Protein AF-A0A327ZJV8-F1 (afdb_monomer)

Solvent-accessible surface area (backbone atoms only — not comparable to full-atom values): 13332 Å² total; per-residue (Å²): 133,91,73,80,88,75,92,69,55,72,42,56,48,43,54,68,42,80,54,42,79,45,66,56,59,43,48,40,41,61,62,53,42,74,62,26,37,84,45,34,51,79,22,38,31,36,38,34,44,54,47,59,102,63,76,56,48,100,54,80,85,62,88,77,75,63,63,97,70,77,72,90,62,74,86,70,90,72,81,96,70,92,78,92,85,82,90,80,96,75,92,82,86,86,80,86,77,77,49,75,64,58,52,49,46,39,48,62,36,76,52,44,73,64,54,56,52,48,53,60,70,55,56,85,81,21,61,55,48,50,50,39,71,75,33,67,55,32,33,51,19,37,36,66,49,34,56,48,76,65,50,58,64,78,43,49,64,40,88,75,28,39,43,43,59,31,18,31,79,37,68,67,21,48,53,53,50,41,49,52,33,44,77,61,29,33,32,35,27,39,61,24,38,38,69,42,35,41,40,37,25,64,92,18,79,42,38,68,53,90,36,43,51,88,49,42,66,60,54,51,52,52,44,62,65,64,56,113

Radius of gyration: 18.42 Å; Cα contacts (8 Å, |Δi|>4): 351; chains: 1; bounding box: 51×52×43 Å

Foldseek 3Di:
DPDDDDDDDLQVVLLPDLEEEQEDEQLCSLVSCVSHLVSQFQGQYEDLYFDDPDHNDPDDDDPPPDDPVPDPDDPPDDDPDDDDDDDDDDDDDDDDDPDPVLLVCQLPVDPPVVLVVLLVVLDDAAPLNVSCVSRVRHFYKYWNNQADPVNLVVQAQDVLFWEIEIEAPGPVSSVVRQVVCVVSRHRYGYLYYRSSVQLAHPPHQSHNDTDGSVCVVVSSVVSSVVSD

Nearest PDB structures (foldseek):
  4huj-assembly2_B  TM=8.343E-01  e=6.441E-07  Sinorhizobium meliloti 1021
  2vq3-assembly1_B  TM=8.330E-01  e=6.312E-05  Homo sapiens
  5n2i-assembly2_D  TM=7.887E-01  e=3.631E-04  Thermobifida fusca YX
  2rcy-assembly1_A  TM=7.570E-01  e=1.177E+00  Plasmodium falciparum 3D7

Structure (mmCIF, N/CA/C/O backbone):
data_AF-A0A327ZJV8-F1
#
_entry.id   AF-A0A327ZJV8-F1
#
loop_
_atom_site.group_PDB
_atom_site.id
_atom_site.type_symbol
_atom_site.label_atom_id
_atom_site.label_alt_id
_atom_site.label_comp_id
_atom_site.label_asym_id
_atom_site.label_entity_id
_atom_site.label_seq_id
_atom_site.pdbx_PDB_ins_code
_atom_site.Cartn_x
_atom_site.Cartn_y
_atom_site.Cartn_z
_atom_site.occupancy
_atom_site.B_iso_or_equiv
_atom_site.auth_seq_id
_atom_site.auth_comp_id
_atom_site.auth_asym_id
_atom_site.auth_atom_id
_atom_site.pdbx_PDB_model_num
ATOM 1 N N . MET A 1 1 ? -24.994 -8.550 -12.233 1.00 41.59 1 MET A N 1
ATOM 2 C CA . MET A 1 1 ? -24.775 -8.507 -10.769 1.00 41.59 1 MET A CA 1
ATOM 3 C C . MET A 1 1 ? -25.574 -7.340 -10.192 1.00 41.59 1 MET A C 1
ATOM 5 O O . MET A 1 1 ? -25.394 -6.228 -10.666 1.00 41.59 1 MET A O 1
ATOM 9 N N . ASN A 1 2 ? -26.465 -7.578 -9.221 1.00 45.53 2 ASN A N 1
ATOM 10 C CA . ASN A 1 2 ? -27.222 -6.526 -8.518 1.00 45.53 2 ASN A CA 1
ATOM 11 C C . ASN A 1 2 ? -26.385 -5.960 -7.357 1.00 45.53 2 ASN A C 1
ATOM 13 O O . ASN A 1 2 ? -26.579 -6.341 -6.202 1.00 45.53 2 ASN A O 1
ATOM 17 N N . GLY A 1 3 ? -25.429 -5.079 -7.653 1.00 57.78 3 GLY A N 1
ATOM 18 C CA . GLY A 1 3 ? -24.687 -4.368 -6.611 1.00 57.78 3 GLY A CA 1
ATOM 19 C C . GLY A 1 3 ? -25.608 -3.386 -5.884 1.00 57.78 3 GLY A C 1
ATOM 20 O O . GLY A 1 3 ? -26.069 -2.418 -6.481 1.00 57.78 3 GLY A O 1
ATOM 21 N N . LYS A 1 4 ? -25.906 -3.630 -4.604 1.00 66.56 4 LYS A N 1
ATOM 22 C CA . LYS A 1 4 ? -26.597 -2.647 -3.760 1.00 66.56 4 LYS A CA 1
ATOM 23 C C . LYS A 1 4 ? -25.557 -1.664 -3.224 1.00 66.56 4 LYS A C 1
ATOM 25 O O . LYS A 1 4 ? -24.739 -2.041 -2.392 1.00 66.56 4 LYS A O 1
ATOM 30 N N . LEU A 1 5 ? -25.597 -0.417 -3.688 1.00 72.88 5 LEU A N 1
ATOM 31 C CA . LEU A 1 5 ? -24.848 0.682 -3.076 1.00 72.88 5 LEU A CA 1
ATOM 32 C C . LEU A 1 5 ? -25.415 0.948 -1.676 1.00 72.88 5 LEU A C 1
ATOM 34 O O . LEU A 1 5 ? -26.620 1.150 -1.516 1.00 72.88 5 LEU A O 1
ATOM 38 N N . ARG A 1 6 ? -24.550 0.936 -0.660 1.00 79.69 6 ARG A N 1
ATOM 39 C CA . ARG A 1 6 ? -24.894 1.312 0.714 1.00 79.69 6 ARG A CA 1
ATOM 40 C C . ARG A 1 6 ? -24.042 2.510 1.109 1.00 79.69 6 ARG A C 1
ATOM 42 O O . ARG A 1 6 ? -22.821 2.441 1.057 1.00 79.69 6 ARG A O 1
ATOM 49 N N . VAL A 1 7 ? -24.695 3.594 1.515 1.00 85.00 7 VAL A N 1
ATOM 50 C CA . VAL A 1 7 ? -24.020 4.766 2.084 1.00 85.00 7 VAL A CA 1
ATOM 51 C C . VAL A 1 7 ? -23.687 4.468 3.545 1.00 85.00 7 VAL A C 1
ATOM 53 O O . VAL A 1 7 ? -24.550 3.998 4.288 1.00 85.00 7 VAL A O 1
ATOM 56 N N . MET A 1 8 ? -22.439 4.704 3.944 1.00 84.25 8 MET A N 1
ATOM 57 C CA . MET A 1 8 ? -21.917 4.451 5.293 1.00 84.25 8 MET A CA 1
ATOM 58 C C . MET A 1 8 ? -20.974 5.590 5.692 1.00 84.25 8 MET A C 1
ATOM 60 O O . MET A 1 8 ? -20.422 6.267 4.822 1.00 84.25 8 MET A O 1
ATOM 64 N N . SER A 1 9 ? -20.773 5.806 6.995 1.00 88.50 9 SER A N 1
ATOM 65 C CA . SER A 1 9 ? -19.666 6.654 7.455 1.00 88.50 9 SER A CA 1
ATOM 66 C C . SER A 1 9 ? -18.316 5.966 7.214 1.00 88.50 9 SER A C 1
ATOM 68 O O . SER A 1 9 ? -18.256 4.746 7.050 1.00 88.50 9 SER A O 1
ATOM 70 N N . VAL A 1 10 ? -17.220 6.731 7.240 1.00 86.06 10 VAL A N 1
ATOM 71 C CA . VAL A 1 10 ? -15.856 6.192 7.070 1.00 86.06 10 VAL A CA 1
ATOM 72 C C . VAL A 1 10 ? -15.560 5.101 8.107 1.00 86.06 10 VAL A C 1
ATOM 74 O O . VAL A 1 10 ? -15.134 4.007 7.746 1.00 86.06 10 VAL A O 1
ATOM 77 N N . THR A 1 11 ? -15.870 5.346 9.384 1.00 86.69 11 THR A N 1
ATOM 78 C CA . THR A 1 11 ? -15.698 4.358 10.460 1.00 86.69 11 THR A CA 1
ATOM 79 C C . THR A 1 11 ? -16.541 3.108 10.227 1.00 86.69 11 THR A C 1
ATOM 81 O O . THR A 1 11 ? -16.039 1.999 10.371 1.00 86.69 11 THR A O 1
ATOM 84 N N . GLN A 1 12 ? -17.805 3.257 9.815 1.00 86.69 12 GLN A N 1
ATOM 85 C CA . GLN A 1 12 ? -18.666 2.107 9.531 1.00 86.69 12 GLN A CA 1
ATOM 86 C C . GLN A 1 12 ? -18.136 1.274 8.356 1.00 86.69 12 GLN A C 1
ATOM 88 O O . GLN A 1 12 ? -18.179 0.046 8.419 1.00 86.69 12 GLN A O 1
ATOM 93 N N . ALA A 1 13 ? -17.639 1.924 7.300 1.00 86.81 13 ALA A N 1
ATOM 94 C CA . ALA A 1 13 ? -17.033 1.241 6.160 1.00 86.81 13 ALA A CA 1
ATOM 95 C C . ALA A 1 13 ? -15.769 0.470 6.581 1.00 86.81 13 ALA A C 1
ATOM 97 O O . ALA A 1 13 ? -15.638 -0.709 6.253 1.00 86.81 13 ALA A O 1
ATOM 98 N N . ALA A 1 14 ? -14.898 1.095 7.382 1.00 89.75 14 ALA A N 1
ATOM 99 C CA . ALA A 1 14 ? -13.703 0.455 7.933 1.00 89.75 14 ALA A CA 1
ATOM 100 C C . ALA A 1 14 ? -14.045 -0.734 8.847 1.00 89.75 14 ALA A C 1
ATOM 102 O O . ALA A 1 14 ? -13.388 -1.769 8.786 1.00 89.75 14 ALA A O 1
ATOM 103 N N . SER A 1 15 ? -15.100 -0.636 9.665 1.00 89.38 15 SER A N 1
ATOM 104 C CA . SER A 1 15 ? -15.563 -1.752 10.501 1.00 89.38 15 SER A CA 1
ATOM 105 C C . SER A 1 15 ? -16.140 -2.906 9.680 1.00 89.38 15 SER A C 1
ATOM 107 O O . SER A 1 15 ? -15.936 -4.057 10.055 1.00 89.38 15 SER A O 1
ATOM 109 N N . PHE A 1 16 ? -16.834 -2.611 8.577 1.00 86.62 16 PHE A N 1
ATOM 110 C CA . PHE A 1 16 ? -17.487 -3.612 7.731 1.00 86.62 16 PHE A CA 1
ATOM 111 C C . PHE A 1 16 ? -16.505 -4.457 6.912 1.00 86.62 16 PHE A C 1
ATOM 113 O O . PHE A 1 16 ? -16.707 -5.662 6.799 1.00 86.62 16 PHE A O 1
ATOM 120 N N . GLY A 1 17 ? -15.470 -3.845 6.331 1.00 80.50 17 GLY A N 1
ATOM 121 C CA . GLY A 1 17 ? -14.510 -4.567 5.492 1.00 80.50 17 GLY A CA 1
ATOM 122 C C . GLY A 1 17 ? -13.630 -5.519 6.303 1.00 80.50 17 GLY A C 1
ATOM 123 O O . GLY A 1 17 ? -13.138 -5.147 7.364 1.00 80.50 17 GLY A O 1
ATOM 124 N N . GLU A 1 18 ? -13.392 -6.731 5.805 1.00 80.62 18 GLU A N 1
ATOM 125 C CA . GLU A 1 18 ? -12.375 -7.647 6.360 1.00 80.62 18 GLU A CA 1
ATOM 126 C C . GLU A 1 18 ? -10.948 -7.151 6.064 1.00 80.62 18 GLU A C 1
ATOM 128 O O . GLU A 1 18 ? -10.012 -7.411 6.812 1.00 80.62 18 GLU A O 1
ATOM 133 N N . MET A 1 19 ? -10.819 -6.362 4.999 1.00 88.56 19 MET A N 1
ATOM 134 C CA . MET A 1 19 ? -9.614 -5.685 4.542 1.00 88.56 19 MET A CA 1
ATOM 135 C C . MET A 1 19 ? -9.990 -4.271 4.096 1.00 88.56 19 MET A C 1
ATOM 137 O O . MET A 1 19 ? -11.107 -4.042 3.617 1.00 88.56 19 MET A O 1
ATOM 141 N N . VAL A 1 20 ? -9.072 -3.318 4.249 1.00 93.50 20 VAL A N 1
ATOM 142 C CA . VAL A 1 20 ? -9.310 -1.908 3.910 1.00 93.50 20 VAL A CA 1
ATOM 143 C C . VAL A 1 20 ? -8.292 -1.434 2.878 1.00 93.50 20 VAL A C 1
ATOM 145 O O . VAL A 1 20 ? -7.095 -1.615 3.056 1.00 93.50 20 VAL A O 1
ATOM 148 N N . ILE A 1 21 ? -8.756 -0.784 1.809 1.00 93.38 21 ILE A N 1
ATOM 149 C CA . ILE A 1 21 ? -7.885 0.007 0.930 1.00 93.38 21 ILE A CA 1
ATOM 150 C C . ILE A 1 21 ? -7.866 1.435 1.474 1.00 93.38 21 ILE A C 1
ATOM 152 O O . ILE A 1 21 ? -8.879 2.137 1.455 1.00 93.38 21 ILE A O 1
ATOM 156 N N . PHE A 1 22 ? -6.715 1.857 1.977 1.00 94.56 22 PHE A N 1
ATOM 157 C CA . PHE A 1 22 ? -6.473 3.188 2.505 1.00 94.56 22 PHE A CA 1
ATOM 158 C C . PHE A 1 22 ? -5.922 4.088 1.395 1.00 94.56 22 PHE A C 1
ATOM 160 O O . PHE A 1 22 ? -4.734 4.073 1.077 1.00 94.56 22 PHE A O 1
ATOM 167 N N . ALA A 1 23 ? -6.818 4.866 0.785 1.00 91.38 23 ALA A N 1
ATOM 168 C CA . ALA A 1 23 ? -6.504 5.757 -0.332 1.00 91.38 23 ALA A CA 1
ATOM 169 C C . ALA A 1 23 ? -6.971 7.221 -0.133 1.00 91.38 23 ALA A C 1
ATOM 171 O O . ALA A 1 23 ? -7.581 7.790 -1.042 1.00 91.38 23 ALA A O 1
ATOM 172 N N . PRO A 1 24 ? -6.762 7.861 1.036 1.00 88.62 24 PRO A N 1
ATOM 173 C CA . PRO A 1 24 ? -6.978 9.298 1.157 1.00 88.62 24 PRO A CA 1
ATOM 174 C C . PRO A 1 24 ? -5.846 10.096 0.492 1.00 88.62 24 PRO A C 1
ATOM 176 O O . PRO A 1 24 ? -4.748 9.595 0.250 1.00 88.62 24 PRO A O 1
ATOM 179 N N . ASN A 1 25 ? -6.078 11.393 0.291 1.00 85.44 25 ASN A N 1
ATOM 180 C CA . ASN A 1 25 ? -4.970 12.330 0.110 1.00 85.44 25 ASN A CA 1
ATOM 181 C C . ASN A 1 25 ? -4.110 12.371 1.379 1.00 85.44 25 ASN A C 1
ATOM 183 O O . ASN A 1 25 ? -4.643 12.302 2.490 1.00 85.44 25 ASN A O 1
ATOM 187 N N . TRP A 1 26 ? -2.798 12.566 1.222 1.00 86.38 26 TRP A N 1
ATOM 188 C CA . TRP A 1 26 ? -1.863 12.574 2.352 1.00 86.38 26 TRP A CA 1
ATOM 189 C C . TRP A 1 26 ? -2.234 13.588 3.441 1.00 86.38 26 TRP A C 1
ATOM 191 O O . TRP A 1 26 ? -2.175 13.272 4.627 1.00 86.38 26 TRP A O 1
ATOM 201 N N . SER A 1 27 ? -2.715 14.772 3.050 1.00 82.19 27 SER A N 1
ATOM 202 C CA . SER A 1 27 ? -3.142 15.819 3.983 1.00 82.19 27 SER A CA 1
ATOM 203 C C . SER A 1 27 ? -4.248 15.383 4.949 1.00 82.19 27 SER A C 1
ATOM 205 O O . SER A 1 27 ? -4.273 15.852 6.080 1.00 82.19 27 SER A O 1
ATOM 207 N N . GLY A 1 28 ? -5.130 14.470 4.532 1.00 85.38 28 GLY A N 1
ATOM 208 C CA . GLY A 1 28 ? -6.230 13.945 5.346 1.00 85.38 28 GLY A CA 1
ATOM 209 C C . GLY A 1 28 ? -5.959 12.569 5.959 1.00 85.38 28 GLY A C 1
ATOM 210 O O . GLY A 1 28 ? -6.853 12.000 6.585 1.00 85.38 28 GLY A O 1
ATOM 211 N N . ALA A 1 29 ? -4.761 12.003 5.776 1.00 90.00 29 ALA A N 1
ATOM 212 C CA . ALA A 1 29 ? -4.454 10.646 6.225 1.00 90.00 29 ALA A CA 1
ATOM 213 C C . ALA A 1 29 ? -4.527 10.510 7.754 1.00 90.00 29 ALA A C 1
ATOM 215 O O . ALA A 1 29 ? -5.067 9.525 8.260 1.00 90.00 29 ALA A O 1
ATOM 216 N N . LYS A 1 30 ? -4.046 11.520 8.492 1.00 91.94 30 LYS A N 1
ATOM 217 C CA . LYS A 1 30 ? -4.091 11.514 9.958 1.00 91.94 30 LYS A CA 1
ATOM 218 C C . LYS A 1 30 ? -5.524 11.527 10.485 1.00 91.94 30 LYS A C 1
ATOM 220 O O . LYS A 1 30 ? -5.857 10.690 11.316 1.00 91.94 30 LYS A O 1
ATOM 225 N N . ASP A 1 31 ? -6.370 12.405 9.952 1.00 88.88 31 ASP A N 1
ATOM 226 C CA . ASP A 1 31 ? -7.785 12.486 10.330 1.00 88.88 31 ASP A CA 1
ATOM 227 C C . ASP A 1 31 ? -8.525 11.181 9.996 1.00 88.88 31 ASP A C 1
ATOM 229 O O . ASP A 1 31 ? -9.311 10.678 10.799 1.00 88.88 31 ASP A O 1
ATOM 233 N N . ALA A 1 32 ? -8.243 10.587 8.830 1.00 92.06 32 ALA A N 1
ATOM 234 C CA . ALA A 1 32 ? -8.814 9.299 8.446 1.00 92.06 32 ALA A CA 1
ATOM 235 C C . ALA A 1 32 ? -8.413 8.183 9.423 1.00 92.06 32 ALA A C 1
ATOM 237 O O . ALA A 1 32 ? -9.267 7.384 9.814 1.00 92.06 32 ALA A O 1
ATOM 238 N N . ILE A 1 33 ? -7.148 8.143 9.856 1.00 94.44 33 ILE A N 1
ATOM 239 C CA . ILE A 1 33 ? -6.690 7.193 10.877 1.00 94.44 33 ILE A CA 1
ATOM 240 C C . ILE A 1 33 ? -7.325 7.491 12.232 1.00 94.44 33 ILE A C 1
ATOM 242 O O . ILE A 1 33 ? -7.812 6.564 12.866 1.00 94.44 33 ILE A O 1
ATOM 246 N N . ASP A 1 34 ? -7.422 8.746 12.662 1.00 92.69 34 ASP A N 1
ATOM 247 C CA . ASP A 1 34 ? -8.053 9.081 13.944 1.00 92.69 34 ASP A CA 1
ATOM 248 C C . ASP A 1 34 ? -9.523 8.637 14.000 1.00 92.69 34 ASP A C 1
ATOM 250 O O . ASP A 1 34 ? -9.991 8.160 15.034 1.00 92.69 34 ASP A O 1
ATOM 254 N N . LEU A 1 35 ? -10.234 8.696 12.869 1.00 92.56 35 LEU A N 1
ATOM 255 C CA . LEU A 1 35 ? -11.610 8.206 12.743 1.00 92.56 35 LEU A CA 1
ATOM 256 C C . LEU A 1 35 ? -11.737 6.676 12.704 1.00 92.56 35 LEU A C 1
ATOM 258 O O . LEU A 1 35 ? -12.819 6.147 12.982 1.00 92.56 35 LEU A O 1
ATOM 262 N N . THR A 1 36 ? -10.690 5.962 12.284 1.00 95.06 36 THR A N 1
ATOM 263 C CA . THR A 1 36 ? -10.782 4.534 11.929 1.00 95.06 36 THR A CA 1
ATOM 264 C C . THR A 1 36 ? -9.856 3.623 12.714 1.00 95.06 36 THR A C 1
ATOM 266 O O . THR A 1 36 ? -10.071 2.418 12.669 1.00 95.06 36 THR A O 1
ATOM 269 N N . ARG A 1 37 ? -8.892 4.145 13.481 1.00 94.00 37 ARG A N 1
ATOM 270 C CA . ARG A 1 37 ? -7.834 3.374 14.153 1.00 94.00 37 ARG A CA 1
ATOM 271 C C . ARG A 1 37 ? -8.372 2.143 14.875 1.00 94.00 37 ARG A C 1
ATOM 273 O O . ARG A 1 37 ? -7.898 1.045 14.627 1.00 94.00 37 ARG A O 1
ATOM 280 N N . SER A 1 38 ? -9.401 2.308 15.707 1.00 94.69 38 SER A N 1
ATOM 281 C CA . SER A 1 38 ? -10.013 1.190 16.439 1.00 94.69 38 SER A CA 1
ATOM 282 C C . SER A 1 38 ? -10.685 0.155 15.532 1.00 94.69 38 SER A C 1
ATOM 284 O O . SER A 1 38 ? -10.760 -1.011 15.892 1.00 94.69 38 SER A O 1
ATOM 286 N N . ALA A 1 39 ? -11.192 0.565 14.370 1.00 93.62 39 ALA A N 1
ATOM 287 C CA . ALA A 1 39 ? -11.808 -0.325 13.391 1.00 93.62 39 ALA A CA 1
ATOM 288 C C . ALA A 1 39 ? -10.784 -1.047 12.496 1.00 93.62 39 ALA A C 1
ATOM 290 O O . ALA A 1 39 ? -11.158 -2.033 11.863 1.00 93.62 39 ALA A O 1
ATOM 291 N N . LEU A 1 40 ? -9.542 -0.555 12.424 1.00 95.69 40 LEU A N 1
ATOM 292 C CA . LEU A 1 40 ? -8.449 -1.155 11.651 1.00 95.69 40 LEU A CA 1
ATOM 293 C C . LEU A 1 40 ? -7.635 -2.184 12.453 1.00 95.69 40 LEU A C 1
ATOM 295 O O . LEU A 1 40 ? -6.844 -2.911 11.864 1.00 95.69 40 LEU A O 1
ATOM 299 N N . GLU A 1 41 ? -7.823 -2.255 13.772 1.00 96.00 41 GLU A N 1
ATOM 300 C CA . GLU A 1 41 ? -7.122 -3.197 14.651 1.00 96.00 41 GLU A CA 1
ATOM 301 C C . GLU A 1 41 ? -7.267 -4.651 14.159 1.00 96.00 41 GLU A C 1
ATOM 303 O O . GLU A 1 41 ? -8.380 -5.139 13.941 1.00 96.00 41 GLU A O 1
ATOM 308 N N . GLY A 1 42 ? -6.136 -5.333 13.972 1.00 94.62 42 GLY A N 1
ATOM 309 C CA . GLY A 1 42 ? -6.021 -6.704 13.476 1.00 94.62 42 GLY A CA 1
ATOM 310 C C . GLY A 1 42 ? -6.386 -6.900 12.002 1.00 94.62 42 GLY A C 1
ATOM 311 O O . GLY A 1 42 ? -6.459 -8.043 11.553 1.00 94.62 42 GLY A O 1
ATOM 312 N N . LYS A 1 43 ? -6.663 -5.827 11.247 1.00 95.88 43 LYS A N 1
ATOM 313 C CA . LYS A 1 43 ? -7.049 -5.917 9.833 1.00 95.88 43 LYS A CA 1
ATOM 314 C C . LYS A 1 43 ? -5.874 -5.656 8.912 1.00 95.88 43 LYS A C 1
ATOM 316 O O . LYS A 1 43 ? -5.032 -4.805 9.189 1.00 95.88 43 LYS A O 1
ATOM 321 N N . VAL A 1 44 ? -5.909 -6.298 7.748 1.00 96.25 44 VAL A N 1
ATOM 322 C CA . VAL A 1 44 ? -5.047 -5.919 6.631 1.00 96.25 44 VAL A CA 1
ATOM 323 C C . VAL A 1 44 ? -5.500 -4.578 6.054 1.00 96.25 44 VAL A C 1
ATOM 325 O O . VAL A 1 44 ? -6.680 -4.388 5.731 1.00 96.25 44 VAL A O 1
ATOM 328 N N . VAL A 1 45 ? -4.545 -3.667 5.869 1.00 97.38 45 VAL A N 1
ATOM 329 C CA . VAL A 1 45 ? -4.768 -2.347 5.273 1.00 97.38 45 VAL A CA 1
ATOM 330 C C . VAL A 1 45 ? -3.777 -2.100 4.135 1.00 97.38 45 VAL A C 1
ATOM 332 O O . VAL A 1 45 ? -2.568 -2.064 4.355 1.00 97.38 45 VAL A O 1
ATOM 335 N N . LEU A 1 46 ? -4.284 -1.906 2.912 1.00 96.62 46 LEU A N 1
ATOM 336 C CA . LEU A 1 46 ? -3.461 -1.520 1.761 1.00 96.62 46 LEU A CA 1
ATOM 337 C C . LEU A 1 46 ? -3.320 -0.011 1.677 1.00 96.62 46 LEU A C 1
ATOM 339 O O . LEU A 1 46 ? -4.295 0.691 1.416 1.00 96.62 46 LEU A O 1
ATOM 343 N N . ASP A 1 47 ? -2.103 0.478 1.841 1.00 97.12 47 ASP A N 1
ATOM 344 C CA . ASP A 1 47 ? -1.753 1.879 1.698 1.00 97.12 47 ASP A CA 1
ATOM 345 C C . ASP A 1 47 ? -1.409 2.230 0.239 1.00 97.12 47 ASP A C 1
ATOM 347 O O . ASP A 1 47 ? -0.291 2.003 -0.237 1.00 97.12 47 ASP A O 1
ATOM 351 N N . ALA A 1 48 ? -2.360 2.881 -0.433 1.00 93.81 48 ALA A N 1
ATOM 352 C CA . ALA A 1 48 ? -2.208 3.413 -1.789 1.00 93.81 48 ALA A CA 1
ATOM 353 C C . ALA A 1 48 ? -1.859 4.915 -1.818 1.00 93.81 48 ALA A C 1
ATOM 355 O O . ALA A 1 48 ? -1.922 5.554 -2.869 1.00 93.81 48 ALA A O 1
ATOM 356 N N . THR A 1 49 ? -1.519 5.516 -0.672 1.00 91.38 49 THR A N 1
ATOM 357 C CA . THR A 1 49 ? -1.232 6.955 -0.587 1.00 91.38 49 THR A CA 1
ATOM 358 C C . THR A 1 49 ? 0.093 7.322 -1.259 1.00 91.38 49 THR A C 1
ATOM 360 O O . THR A 1 49 ? 1.019 6.521 -1.341 1.00 91.38 49 THR A O 1
ATOM 363 N N . ASN A 1 50 ? 0.212 8.562 -1.722 1.00 86.12 50 ASN A N 1
ATOM 364 C CA . ASN A 1 50 ? 1.476 9.131 -2.179 1.00 86.12 50 ASN A CA 1
ATOM 365 C C . ASN A 1 50 ? 1.770 10.362 -1.306 1.00 86.12 50 ASN A C 1
ATOM 367 O O . ASN A 1 50 ? 1.165 11.413 -1.536 1.00 86.12 50 ASN A O 1
ATOM 371 N N . PRO A 1 51 ? 2.605 10.238 -0.255 1.00 83.88 51 PRO A N 1
ATOM 372 C CA . PRO A 1 51 ? 2.899 11.348 0.645 1.00 83.88 51 PRO A CA 1
ATOM 373 C C . PRO A 1 51 ? 3.633 12.447 -0.121 1.00 83.88 51 PRO A C 1
ATOM 375 O O . PRO A 1 51 ? 4.702 12.192 -0.651 1.00 83.88 51 PRO A O 1
ATOM 378 N N . ALA A 1 52 ? 3.063 13.645 -0.248 1.00 73.94 52 ALA A N 1
ATOM 379 C CA . ALA A 1 52 ? 3.788 14.801 -0.785 1.00 73.94 52 ALA A CA 1
ATOM 380 C C . ALA A 1 52 ? 4.588 15.487 0.334 1.00 73.94 52 ALA A C 1
ATOM 382 O O . ALA A 1 52 ? 4.236 15.343 1.507 1.00 73.94 52 ALA A O 1
ATOM 383 N N . ASP A 1 53 ? 5.620 16.261 -0.020 1.00 50.00 53 ASP A N 1
ATOM 384 C CA . ASP A 1 53 ? 6.388 17.066 0.937 1.00 50.00 53 ASP A CA 1
ATOM 385 C C . ASP A 1 53 ? 5.467 18.063 1.660 1.00 50.00 53 ASP A C 1
ATOM 387 O O . ASP A 1 53 ? 5.065 19.102 1.135 1.00 50.00 53 ASP A O 1
ATOM 391 N N . GLY A 1 54 ? 5.085 17.689 2.878 1.00 49.34 54 GLY A N 1
ATOM 392 C CA . GLY A 1 54 ? 4.133 18.388 3.728 1.00 49.34 54 GLY A CA 1
ATOM 393 C C . GLY A 1 54 ? 3.527 17.402 4.721 1.00 49.34 54 GLY A C 1
ATOM 394 O O . GLY A 1 54 ? 2.904 16.416 4.333 1.00 49.34 54 GLY A O 1
ATOM 395 N N . ALA A 1 55 ? 3.718 17.638 6.021 1.00 45.94 55 ALA A N 1
ATOM 396 C CA . ALA A 1 55 ? 3.006 16.872 7.041 1.00 45.94 55 ALA A CA 1
ATOM 397 C C . ALA A 1 55 ? 1.486 17.011 6.819 1.00 45.94 55 ALA A C 1
ATOM 399 O O . ALA A 1 55 ? 1.052 18.064 6.340 1.00 45.94 55 ALA A O 1
ATOM 400 N N . PRO A 1 56 ? 0.667 16.004 7.175 1.00 51.25 56 PRO A N 1
ATOM 401 C CA . PRO A 1 56 ? -0.775 16.170 7.138 1.00 51.25 56 PRO A CA 1
ATOM 402 C C . PRO A 1 56 ? -1.161 17.388 7.973 1.00 51.25 56 PRO A C 1
ATOM 404 O O . PRO A 1 56 ? -0.961 17.417 9.187 1.00 51.25 56 PRO A O 1
ATOM 407 N N . SER A 1 57 ? -1.650 18.433 7.314 1.00 37.91 57 SER A N 1
ATOM 408 C CA . SER A 1 57 ? -2.221 19.588 7.991 1.00 37.91 57 SER A CA 1
ATOM 409 C C . SER A 1 57 ? -3.626 19.217 8.442 1.00 37.91 57 SER A C 1
ATOM 411 O O . SER A 1 57 ? -4.362 18.652 7.637 1.00 37.91 57 SER A O 1
ATOM 413 N N . ALA A 1 58 ? -4.020 19.594 9.661 1.00 37.41 58 ALA A N 1
ATOM 414 C CA . ALA A 1 58 ? -5.409 19.549 10.120 1.00 37.41 58 ALA A CA 1
ATOM 415 C C . ALA A 1 58 ? -6.277 20.471 9.238 1.00 37.41 58 ALA A C 1
ATOM 417 O O . ALA A 1 58 ? -6.522 21.635 9.553 1.00 37.41 58 ALA A O 1
ATOM 418 N N . GLY A 1 59 ? -6.657 19.975 8.068 1.00 36.03 59 GLY A N 1
ATOM 419 C CA . GLY A 1 59 ? -7.422 20.661 7.043 1.00 36.03 59 GLY A CA 1
ATOM 420 C C . GLY A 1 59 ? -8.567 19.742 6.675 1.00 36.03 59 GLY A C 1
ATOM 421 O O . GLY A 1 59 ? -8.337 18.651 6.163 1.00 36.03 59 GLY A O 1
ATOM 422 N N . GLY A 1 60 ? -9.783 20.177 7.006 1.00 37.16 60 GLY A N 1
ATOM 423 C CA . GLY A 1 60 ? -10.976 19.340 7.025 1.00 37.16 60 GLY A CA 1
ATOM 424 C C . GLY A 1 60 ? -11.145 18.432 5.806 1.00 37.16 60 GLY A C 1
ATOM 425 O O . GLY A 1 60 ? -10.889 18.812 4.663 1.00 37.16 60 GLY A O 1
ATOM 426 N N . PHE A 1 61 ? -11.643 17.229 6.079 1.00 34.66 61 PHE A N 1
ATOM 427 C CA . PHE A 1 61 ? -12.074 16.252 5.090 1.00 34.66 61 PHE A CA 1
ATOM 428 C C . PHE A 1 61 ? -13.067 16.886 4.101 1.00 34.66 61 PHE A C 1
ATOM 430 O O . PHE A 1 61 ? -14.241 17.085 4.416 1.00 34.66 61 PHE A O 1
ATOM 437 N N . SER A 1 62 ? -12.612 17.214 2.888 1.00 33.69 62 SER A N 1
ATOM 438 C CA . SER A 1 62 ? -13.519 17.576 1.800 1.00 33.69 62 SER A CA 1
ATOM 439 C C . SER A 1 62 ? -14.025 16.297 1.148 1.00 33.69 62 SER A C 1
ATOM 441 O O . SER A 1 62 ? -13.280 15.590 0.467 1.00 33.69 62 SER A O 1
ATOM 443 N N . ALA A 1 63 ? -15.319 16.025 1.312 1.00 33.56 63 ALA A N 1
ATOM 444 C CA . ALA A 1 63 ? -16.030 14.926 0.660 1.00 33.56 63 ALA A CA 1
ATOM 445 C C . ALA A 1 63 ? -15.983 14.973 -0.891 1.00 33.56 63 ALA A C 1
ATOM 447 O O . ALA A 1 63 ? -16.528 14.085 -1.539 1.00 33.56 63 ALA A O 1
ATOM 448 N N . GLY A 1 64 ? -15.335 15.981 -1.494 1.00 26.95 64 GLY A N 1
ATOM 449 C CA . GLY A 1 64 ? -15.147 16.135 -2.940 1.00 26.95 64 GLY A CA 1
ATOM 450 C C . GLY A 1 64 ? -13.839 15.570 -3.515 1.00 26.95 64 GLY A C 1
ATOM 451 O O . GLY A 1 64 ? -13.613 15.719 -4.710 1.00 26.95 64 GLY A O 1
ATOM 452 N N . GLY A 1 65 ? -12.971 14.951 -2.703 1.00 29.39 65 GLY A N 1
ATOM 453 C CA . GLY A 1 65 ? -11.695 14.371 -3.165 1.00 29.39 65 GLY A CA 1
ATOM 454 C C . GLY A 1 65 ? -11.788 12.951 -3.737 1.00 29.39 65 GLY A C 1
ATOM 455 O O . GLY A 1 65 ? -10.855 12.488 -4.386 1.00 29.39 65 GLY A O 1
ATOM 456 N N . PHE A 1 66 ? -12.913 12.263 -3.541 1.00 28.92 66 PHE A N 1
ATOM 457 C CA . PHE A 1 66 ? -13.187 11.014 -4.239 1.00 28.92 66 PHE A CA 1
ATOM 458 C C . PHE A 1 66 ? -13.849 11.365 -5.567 1.00 28.92 66 PHE A C 1
ATOM 460 O O . PHE A 1 66 ? -15.021 11.739 -5.599 1.00 28.92 66 PHE A O 1
ATOM 467 N N . SER A 1 67 ? -13.131 11.221 -6.683 1.00 29.77 67 SER A N 1
ATOM 468 C CA . SER A 1 67 ? -13.851 10.990 -7.933 1.00 29.77 67 SER A CA 1
ATOM 469 C C . SER A 1 67 ? -14.696 9.737 -7.716 1.00 29.77 67 SER A C 1
ATOM 471 O O . SER A 1 67 ? -14.189 8.718 -7.237 1.00 29.77 67 SER A O 1
ATOM 473 N N . ALA A 1 68 ? -15.978 9.809 -8.058 1.00 29.03 68 ALA A N 1
ATOM 474 C CA . ALA A 1 68 ? -16.962 8.732 -7.974 1.00 29.03 68 ALA A CA 1
ATOM 475 C C . ALA A 1 68 ? -16.635 7.498 -8.861 1.00 29.03 68 ALA A C 1
ATOM 477 O O . ALA A 1 68 ? -17.527 6.742 -9.232 1.00 29.03 68 ALA A O 1
ATOM 478 N N . GLY A 1 69 ? -15.358 7.287 -9.196 1.00 26.44 69 GLY A N 1
ATOM 479 C CA . GLY A 1 69 ? -14.790 6.117 -9.859 1.00 26.44 69 GLY A CA 1
ATOM 480 C C . GLY A 1 69 ? -13.816 5.303 -8.994 1.00 26.44 69 GLY A C 1
ATOM 481 O O . GLY A 1 69 ? -13.176 4.401 -9.526 1.00 26.44 69 GLY A O 1
ATOM 482 N N . ALA A 1 70 ? -13.685 5.575 -7.688 1.00 29.50 70 ALA A N 1
ATOM 483 C CA . ALA A 1 70 ? -12.968 4.689 -6.765 1.00 29.50 70 ALA A CA 1
ATOM 484 C C . ALA A 1 70 ? -13.720 3.346 -6.645 1.00 29.50 70 ALA A C 1
ATOM 486 O O . ALA A 1 70 ? -14.664 3.217 -5.872 1.00 29.50 70 ALA A O 1
ATOM 487 N N . PHE A 1 71 ? -13.340 2.387 -7.496 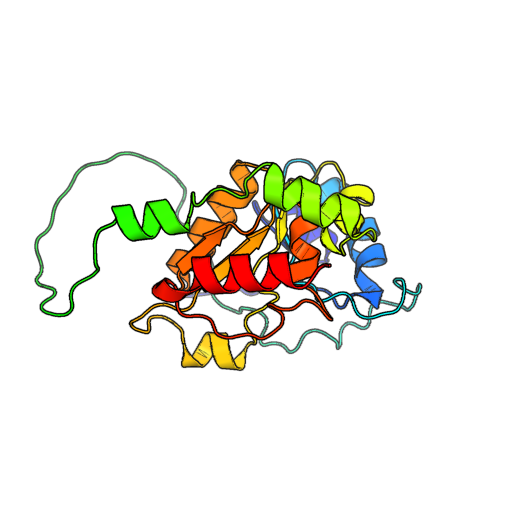1.00 29.34 71 PHE A N 1
ATOM 488 C CA . PHE A 1 71 ? -13.759 0.981 -7.515 1.00 29.34 71 PHE A CA 1
ATOM 489 C C . PHE A 1 71 ? -15.227 0.719 -7.133 1.00 29.34 71 PHE A C 1
ATOM 491 O O . PHE A 1 71 ? -15.536 0.078 -6.133 1.00 29.34 71 PHE A O 1
ATOM 498 N N . THR A 1 72 ? -16.159 1.095 -8.009 1.00 26.38 72 THR A N 1
ATOM 499 C CA . THR A 1 72 ? -17.498 0.480 -8.058 1.00 26.38 72 THR A CA 1
ATOM 500 C C . THR A 1 72 ? -17.443 -0.859 -8.806 1.00 26.38 72 THR A C 1
ATOM 502 O O . THR A 1 72 ? -18.172 -1.106 -9.762 1.00 26.38 72 THR A O 1
ATOM 505 N N . GLY A 1 73 ? -16.553 -1.749 -8.363 1.00 26.17 73 GLY A N 1
ATOM 506 C CA . GLY A 1 73 ? -16.557 -3.166 -8.711 1.00 26.17 73 GLY A CA 1
ATOM 507 C C . GLY A 1 73 ? -17.050 -3.942 -7.499 1.00 26.17 73 GLY A C 1
ATOM 508 O O . GLY A 1 73 ? -16.392 -3.964 -6.467 1.00 26.17 73 GLY A O 1
ATOM 509 N N . ALA A 1 74 ? -18.241 -4.524 -7.589 1.00 27.41 74 ALA A N 1
ATOM 510 C CA . ALA A 1 74 ? -18.812 -5.317 -6.514 1.00 27.41 74 ALA A CA 1
ATOM 511 C C . ALA A 1 74 ? -17.888 -6.498 -6.162 1.00 27.41 74 ALA A C 1
ATOM 513 O O . ALA A 1 74 ? -17.789 -7.447 -6.937 1.00 27.41 74 ALA A O 1
ATOM 514 N N . PHE A 1 75 ? -17.294 -6.494 -4.966 1.00 31.56 75 PHE A N 1
ATOM 515 C CA . PHE A 1 75 ? -16.913 -7.735 -4.290 1.00 31.56 75 PHE A CA 1
ATOM 516 C C . PHE A 1 75 ? -18.219 -8.441 -3.900 1.00 31.56 75 PHE A C 1
ATOM 518 O O . PHE A 1 75 ? -18.774 -8.254 -2.818 1.00 31.56 75 PHE A O 1
ATOM 525 N N . GLY A 1 76 ? -18.811 -9.136 -4.872 1.00 27.73 76 GLY 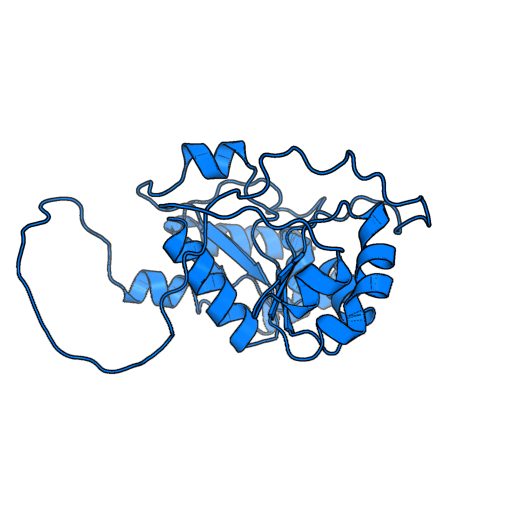A N 1
ATOM 526 C CA . GLY A 1 76 ? -20.020 -9.920 -4.684 1.00 27.73 76 GLY A CA 1
ATOM 527 C C . GLY A 1 76 ? -19.702 -11.113 -3.797 1.00 27.73 76 GLY A C 1
ATOM 528 O O . GLY A 1 76 ? -18.934 -11.981 -4.196 1.00 27.73 76 GLY A O 1
ATOM 529 N N . GLY A 1 77 ? -20.291 -11.126 -2.602 1.00 30.19 77 GLY A N 1
ATOM 530 C CA . GLY A 1 77 ? -20.106 -12.168 -1.604 1.00 30.19 77 GLY A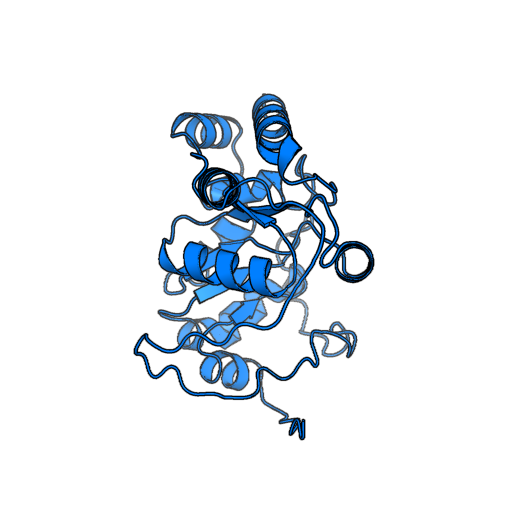 CA 1
ATOM 531 C C . GLY A 1 77 ? -20.317 -13.577 -2.158 1.00 30.19 77 GLY A C 1
ATOM 532 O O . GLY A 1 77 ? -21.412 -13.942 -2.581 1.00 30.19 77 GLY A O 1
ATOM 533 N N . GLY A 1 78 ? -19.256 -14.369 -2.086 1.00 24.53 78 GLY A N 1
ATOM 534 C CA . GLY A 1 78 ? -19.290 -15.820 -2.020 1.00 24.53 78 GLY A CA 1
ATOM 535 C C . GLY A 1 78 ? -18.423 -16.200 -0.830 1.00 24.53 78 GLY A C 1
ATOM 536 O O . GLY A 1 78 ? -17.253 -15.834 -0.791 1.00 24.53 78 GLY A O 1
ATOM 537 N N . GLY A 1 79 ? -19.021 -16.832 0.179 1.00 27.30 79 GLY A N 1
ATOM 538 C CA . GLY A 1 79 ? -18.336 -17.183 1.417 1.00 27.30 79 GLY A CA 1
ATOM 539 C C . GLY A 1 79 ? -17.081 -18.016 1.166 1.00 27.30 79 GLY A C 1
ATOM 540 O O . GLY A 1 79 ? -17.078 -18.928 0.340 1.00 27.30 79 GLY A O 1
ATOM 541 N N . PHE A 1 80 ? -16.028 -17.709 1.918 1.00 28.12 80 PHE A N 1
ATOM 542 C CA . PHE A 1 80 ? -14.836 -18.537 2.009 1.00 28.12 80 PHE A CA 1
ATOM 543 C C . PHE A 1 80 ? -15.212 -19.841 2.731 1.00 28.12 80 PHE A C 1
ATOM 545 O O . PHE A 1 80 ? -15.306 -19.899 3.954 1.00 28.12 80 PHE A O 1
ATOM 552 N N . SER A 1 81 ? -15.513 -20.881 1.957 1.00 27.84 81 SER A N 1
ATOM 553 C CA . SER A 1 81 ? -15.798 -22.233 2.440 1.00 27.84 81 SER A CA 1
ATOM 554 C C . SER A 1 81 ? -14.987 -23.201 1.590 1.00 27.84 81 SER A C 1
ATOM 556 O O . SER A 1 81 ? -15.287 -23.408 0.416 1.00 27.84 81 SER A O 1
ATOM 558 N N . GLY A 1 82 ? -13.923 -23.748 2.175 1.00 29.16 82 GLY A N 1
ATOM 559 C CA . GLY A 1 82 ? -12.970 -24.602 1.481 1.00 29.16 82 GLY A CA 1
ATOM 560 C C . GLY A 1 82 ? -13.534 -25.947 1.016 1.00 29.16 82 GLY A C 1
ATOM 561 O O . GLY A 1 82 ? -14.490 -26.477 1.570 1.00 29.16 82 GLY A O 1
ATOM 562 N N . THR A 1 83 ? -12.900 -26.501 -0.013 1.00 24.62 83 THR A N 1
ATOM 563 C CA . THR A 1 83 ? -12.283 -27.841 -0.116 1.00 24.62 83 THR A CA 1
ATOM 564 C C . THR A 1 83 ? -12.105 -28.159 -1.599 1.00 24.62 83 THR A C 1
ATOM 566 O O . THR A 1 83 ? -12.969 -27.903 -2.432 1.00 24.62 83 THR A O 1
ATOM 569 N N . SER A 1 84 ? -10.919 -28.647 -1.942 1.00 41.88 84 SER A N 1
ATOM 570 C CA . SER A 1 84 ? -10.544 -29.064 -3.286 1.00 41.88 84 SER A CA 1
ATOM 571 C C . SER A 1 84 ? -11.401 -30.234 -3.777 1.00 41.88 84 SER A C 1
ATOM 573 O O . SER A 1 84 ? -11.705 -31.140 -3.008 1.00 41.88 84 SER A O 1
ATOM 575 N N . THR A 1 85 ? -11.729 -30.230 -5.074 1.00 30.92 85 THR A N 1
ATOM 576 C CA . THR A 1 85 ? -11.669 -31.339 -6.060 1.00 30.92 85 THR A CA 1
ATOM 577 C C . THR A 1 85 ? -12.751 -31.169 -7.130 1.00 30.92 85 THR A C 1
ATOM 579 O O . THR A 1 85 ? -13.933 -31.061 -6.828 1.00 30.92 85 THR A O 1
ATOM 582 N N . GLY A 1 86 ? -12.346 -31.163 -8.404 1.00 24.41 86 GLY A N 1
ATOM 583 C CA . GLY A 1 86 ? -13.279 -31.188 -9.532 1.00 24.41 86 GLY A CA 1
ATOM 584 C C . GLY A 1 86 ? -12.724 -30.511 -10.777 1.00 24.41 86 GLY A C 1
ATOM 585 O O . GLY A 1 86 ? -12.915 -29.319 -10.983 1.00 24.41 86 GLY A O 1
ATOM 586 N N . ALA A 1 87 ? -12.021 -31.282 -11.603 1.00 34.25 87 ALA A N 1
ATOM 587 C CA . ALA A 1 87 ? -11.616 -30.876 -12.939 1.00 34.25 87 ALA A CA 1
ATOM 588 C C . ALA A 1 87 ? -12.838 -30.681 -13.852 1.00 34.25 87 ALA A C 1
ATOM 590 O O . ALA A 1 87 ? -13.750 -31.506 -13.851 1.00 34.25 87 ALA A O 1
ATOM 591 N N . SER A 1 88 ? -12.793 -29.672 -14.722 1.00 26.95 88 SER A N 1
ATOM 592 C CA . SER A 1 88 ? -13.478 -29.743 -16.012 1.00 26.95 88 SER A CA 1
ATOM 593 C C . SER A 1 88 ? -12.669 -29.015 -17.078 1.00 26.95 88 SER A C 1
ATOM 595 O O . SER A 1 88 ? -12.437 -27.810 -17.018 1.00 26.95 88 SER A O 1
ATOM 597 N N . THR A 1 89 ? -12.234 -29.812 -18.040 1.00 33.03 89 THR A N 1
ATOM 598 C CA . THR A 1 89 ? -11.556 -29.477 -19.286 1.00 33.03 89 THR A CA 1
ATOM 599 C C . THR A 1 89 ?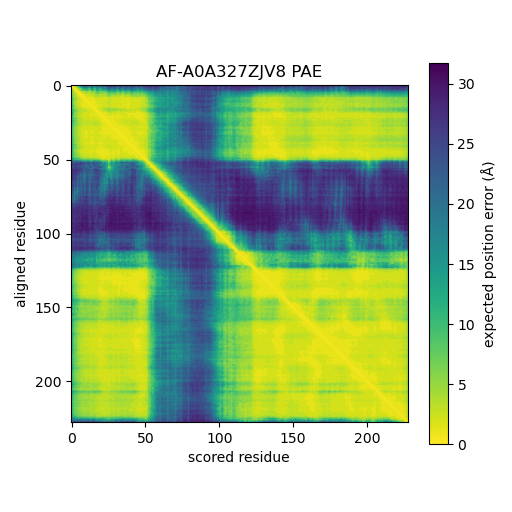 -12.420 -28.597 -20.190 1.00 33.03 89 THR A C 1
ATOM 601 O O . THR A 1 89 ? -13.523 -28.989 -20.562 1.00 33.03 89 THR A O 1
ATOM 604 N N . GLY A 1 90 ? -11.875 -27.453 -20.604 1.00 22.77 90 GLY A N 1
ATOM 605 C CA . GLY A 1 90 ? -12.386 -26.598 -21.675 1.00 22.77 90 GLY A CA 1
ATOM 606 C C . GLY A 1 90 ? -11.245 -25.709 -22.163 1.00 22.77 90 GLY A C 1
ATOM 607 O O . GLY A 1 90 ? -10.649 -24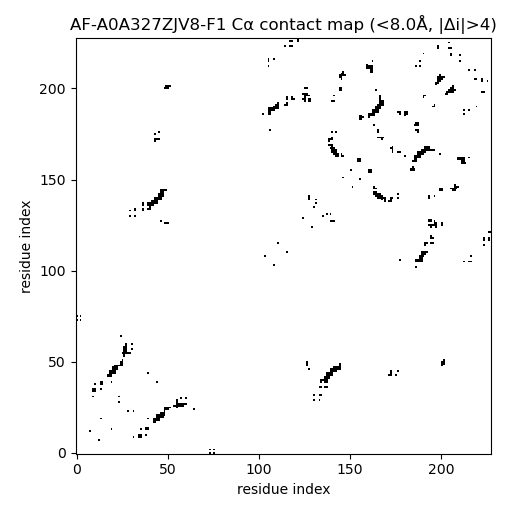.988 -21.373 1.00 22.77 90 GLY A O 1
ATOM 608 N N . ALA A 1 91 ? -10.863 -25.864 -23.427 1.00 25.06 91 ALA A N 1
ATOM 609 C CA . ALA A 1 91 ? -9.593 -25.417 -23.987 1.00 25.06 91 ALA A CA 1
ATOM 610 C C . ALA A 1 91 ? -9.385 -23.891 -23.955 1.00 25.06 91 ALA A C 1
ATOM 612 O O . ALA A 1 91 ? -10.175 -23.141 -24.521 1.00 25.06 91 ALA A O 1
ATOM 613 N N . PHE A 1 92 ? -8.250 -23.463 -23.397 1.00 22.44 92 PHE A N 1
ATOM 614 C CA . PHE A 1 92 ? -7.626 -22.174 -23.683 1.00 22.44 92 PHE A CA 1
ATOM 615 C C . PHE A 1 92 ? -6.334 -22.446 -24.450 1.00 22.44 92 PHE A C 1
ATOM 617 O O . PHE A 1 92 ? -5.356 -22.951 -23.901 1.00 22.44 92 PHE A O 1
ATOM 624 N N . THR A 1 93 ? -6.345 -22.161 -25.746 1.00 25.44 93 THR A N 1
ATOM 625 C CA . THR A 1 93 ? -5.146 -22.188 -26.581 1.00 25.44 93 THR A CA 1
ATOM 626 C C . THR A 1 93 ? -4.538 -20.792 -26.647 1.00 25.44 93 THR A C 1
ATOM 628 O O . THR A 1 93 ? -5.151 -19.895 -27.218 1.00 25.44 93 THR A O 1
ATOM 631 N N . GLY A 1 94 ? -3.304 -20.662 -26.149 1.00 22.92 94 GLY A N 1
ATOM 632 C CA . GLY A 1 94 ? -2.280 -19.821 -26.776 1.00 22.92 94 GLY A CA 1
ATOM 633 C C . GLY A 1 94 ? -1.916 -18.498 -26.096 1.00 22.92 94 GLY A C 1
ATOM 634 O O . GLY A 1 94 ? -2.317 -17.451 -26.579 1.00 22.92 94 GLY A O 1
ATOM 635 N N . ALA A 1 95 ? -1.079 -18.550 -25.055 1.00 23.89 95 ALA A N 1
ATOM 636 C CA . ALA A 1 95 ? 0.230 -17.875 -24.980 1.00 23.89 95 ALA A CA 1
ATOM 637 C C . ALA A 1 95 ? 0.879 -18.196 -23.619 1.00 23.89 95 ALA A C 1
ATOM 639 O O . ALA A 1 95 ? 0.225 -18.206 -22.580 1.00 23.89 95 ALA A O 1
ATOM 640 N N . SER A 1 96 ? 2.149 -18.581 -23.656 1.00 27.95 96 SER A N 1
ATOM 641 C CA . SER A 1 96 ? 2.855 -19.293 -22.594 1.00 27.95 96 SER A CA 1
ATOM 642 C C . SER A 1 96 ? 3.174 -18.424 -21.374 1.00 27.95 96 SER A C 1
ATOM 644 O O . SER A 1 96 ? 4.097 -17.616 -21.416 1.00 27.95 96 SER A O 1
ATOM 646 N N . VAL A 1 97 ? 2.513 -18.683 -20.243 1.00 31.64 97 VAL A N 1
ATOM 647 C CA . VAL A 1 97 ? 2.994 -18.231 -18.928 1.00 31.64 97 VAL A CA 1
ATOM 648 C C . VAL A 1 97 ? 4.271 -19.008 -18.603 1.00 31.64 97 VAL A C 1
ATOM 650 O O . VAL A 1 97 ? 4.238 -20.222 -18.385 1.00 31.64 97 VAL A O 1
ATOM 653 N N . LYS A 1 98 ? 5.416 -18.318 -18.587 1.00 33.25 98 LYS A N 1
ATOM 654 C CA . LYS A 1 98 ? 6.655 -18.855 -18.015 1.00 33.25 98 LYS A CA 1
ATOM 655 C C . LYS A 1 98 ? 6.420 -19.077 -16.517 1.00 33.25 98 LYS A C 1
ATOM 657 O O . LYS A 1 98 ? 6.264 -18.115 -15.780 1.00 33.25 98 LYS A O 1
ATOM 662 N N . SER A 1 99 ? 6.301 -20.361 -16.174 1.00 40.25 99 SER A N 1
ATOM 663 C CA . SER A 1 99 ? 6.249 -21.038 -14.869 1.00 40.25 99 SER A CA 1
ATOM 664 C C . SER A 1 99 ? 5.751 -20.249 -13.647 1.00 40.25 99 SER A C 1
ATOM 666 O O . SER A 1 99 ? 6.266 -19.206 -13.264 1.00 40.25 99 SER A O 1
ATOM 668 N N . ALA A 1 100 ? 4.817 -20.855 -12.910 1.00 37.38 100 ALA A N 1
ATOM 669 C CA . ALA A 1 100 ? 4.403 -20.407 -11.578 1.00 37.38 100 ALA A CA 1
ATOM 670 C C . ALA A 1 100 ? 5.588 -20.167 -10.608 1.00 37.38 100 ALA A C 1
ATOM 672 O O . ALA A 1 100 ? 5.466 -19.364 -9.690 1.00 37.38 100 ALA A O 1
ATOM 673 N N . GLU A 1 101 ? 6.743 -20.800 -10.843 1.00 34.50 101 GLU A N 1
ATOM 674 C CA . GLU A 1 101 ? 8.016 -20.538 -10.155 1.00 34.50 101 GLU A CA 1
ATOM 675 C C . GLU A 1 101 ? 8.594 -19.137 -10.404 1.00 34.50 101 GLU A C 1
ATOM 677 O O . GLU A 1 101 ? 9.105 -18.538 -9.465 1.00 34.50 101 GLU A O 1
ATOM 682 N N . ALA A 1 102 ? 8.483 -18.573 -11.611 1.00 38.69 102 ALA A N 1
ATOM 683 C CA . ALA A 1 102 ? 8.945 -17.211 -11.899 1.00 38.69 102 ALA A CA 1
ATOM 684 C C . ALA A 1 102 ? 8.062 -16.159 -11.207 1.00 38.69 102 ALA A C 1
ATOM 686 O O . ALA A 1 102 ? 8.562 -15.184 -10.651 1.00 38.69 102 ALA A O 1
ATOM 687 N N . ILE A 1 103 ? 6.749 -16.409 -11.153 1.00 40.75 103 ILE A N 1
ATOM 688 C CA . ILE A 1 103 ? 5.803 -15.587 -10.387 1.00 40.75 103 ILE A CA 1
ATOM 689 C C . ILE A 1 103 ? 6.071 -15.739 -8.882 1.00 40.75 103 ILE A C 1
ATOM 691 O O . ILE A 1 103 ? 6.088 -14.748 -8.161 1.00 40.75 103 ILE A O 1
ATOM 695 N N . ALA A 1 104 ? 6.334 -16.955 -8.391 1.00 39.91 104 ALA A N 1
ATOM 696 C CA . ALA A 1 104 ? 6.661 -17.195 -6.985 1.00 39.91 104 ALA A CA 1
ATOM 697 C C . ALA A 1 104 ? 8.007 -16.574 -6.569 1.00 39.91 104 ALA A C 1
ATOM 699 O O . ALA A 1 104 ? 8.115 -16.097 -5.440 1.00 39.91 104 ALA A O 1
ATOM 700 N N . ALA A 1 105 ? 8.999 -16.542 -7.463 1.00 43.19 105 ALA A N 1
ATOM 701 C CA . ALA A 1 105 ? 10.288 -15.888 -7.248 1.00 43.19 105 ALA A CA 1
ATOM 702 C C . ALA A 1 105 ? 10.199 -14.353 -7.308 1.00 43.19 105 ALA A C 1
ATOM 704 O O . ALA A 1 105 ? 10.933 -13.694 -6.587 1.00 43.19 105 ALA A O 1
ATOM 705 N N . ALA A 1 106 ? 9.283 -13.778 -8.096 1.00 45.38 106 ALA A N 1
ATOM 706 C CA . ALA A 1 106 ? 8.980 -12.340 -8.090 1.00 45.38 106 ALA A CA 1
ATOM 707 C C . ALA A 1 106 ? 8.195 -11.909 -6.830 1.00 45.38 106 ALA A C 1
ATOM 709 O O . ALA A 1 106 ? 8.461 -10.867 -6.236 1.00 45.38 106 ALA A O 1
ATOM 710 N N . VAL A 1 107 ? 7.268 -12.759 -6.371 1.00 45.53 107 VAL A N 1
ATOM 711 C CA . VAL A 1 107 ? 6.470 -12.568 -5.142 1.00 45.53 107 VAL A CA 1
ATOM 712 C C . VAL A 1 107 ? 7.310 -12.713 -3.873 1.00 45.53 107 VAL A C 1
ATOM 714 O O . VAL A 1 107 ? 7.052 -12.041 -2.880 1.00 45.53 107 VAL A O 1
ATOM 717 N N . ASN A 1 108 ? 8.285 -13.624 -3.886 1.00 46.41 108 ASN A N 1
ATOM 718 C CA . ASN A 1 108 ? 9.130 -13.953 -2.736 1.00 46.41 108 ASN A CA 1
ATOM 719 C C . ASN A 1 108 ? 10.605 -13.617 -2.983 1.00 46.41 108 ASN A C 1
ATOM 721 O O . ASN A 1 108 ? 11.482 -14.178 -2.321 1.00 46.41 108 ASN A O 1
ATOM 725 N N . GLY A 1 109 ? 10.882 -12.729 -3.940 1.00 47.62 109 GLY A N 1
ATOM 726 C CA . GLY A 1 109 ? 12.221 -12.204 -4.159 1.00 47.62 109 GLY A CA 1
ATOM 727 C C . GLY A 1 109 ? 12.688 -11.535 -2.867 1.00 47.62 109 GLY A C 1
ATOM 728 O O . GLY A 1 109 ? 11.891 -10.845 -2.229 1.00 47.62 109 GLY A O 1
ATOM 729 N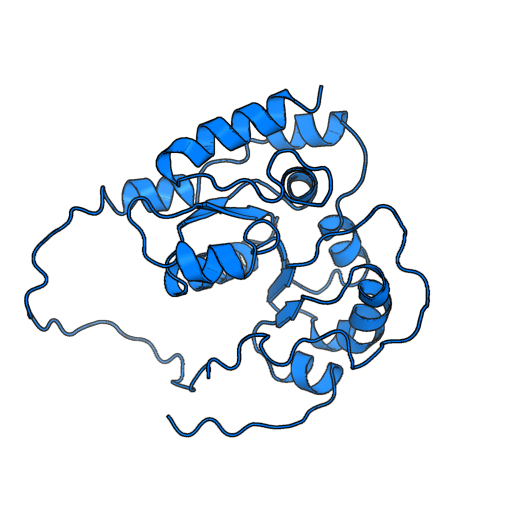 N . PRO A 1 110 ? 13.920 -11.784 -2.400 1.00 41.56 110 PRO A N 1
ATOM 730 C CA . PRO A 1 110 ? 14.340 -11.275 -1.109 1.00 41.56 110 PRO A CA 1
ATOM 731 C C . PRO A 1 110 ? 14.495 -9.749 -1.178 1.00 41.56 110 PRO A C 1
ATOM 733 O O . PRO A 1 110 ? 15.331 -9.266 -1.944 1.00 41.56 110 PRO A O 1
ATOM 736 N N . PRO A 1 111 ? 13.848 -8.971 -0.296 1.00 52.28 111 PRO A N 1
ATOM 737 C CA . PRO A 1 111 ? 14.528 -7.831 0.274 1.00 52.28 111 PRO A CA 1
ATOM 738 C C . PRO A 1 111 ? 15.600 -8.439 1.158 1.00 52.28 111 PRO A C 1
ATOM 740 O O . PRO A 1 111 ? 15.338 -9.036 2.203 1.00 52.28 111 PRO A O 1
ATOM 743 N N . SER A 1 112 ? 16.828 -8.412 0.669 1.00 53.69 112 SER A N 1
ATOM 744 C CA . SER A 1 112 ? 17.935 -8.822 1.514 1.00 53.69 112 SER A CA 1
ATOM 745 C C . SER A 1 112 ? 17.979 -7.886 2.724 1.00 53.69 112 SER A C 1
ATOM 747 O O . SER A 1 112 ? 17.738 -6.688 2.583 1.00 53.69 112 SER A O 1
ATOM 749 N N . GLU A 1 113 ? 18.387 -8.383 3.895 1.00 57.41 113 GLU A N 1
ATOM 750 C CA . GLU A 1 113 ? 18.785 -7.508 5.010 1.00 57.41 113 GLU A CA 1
ATOM 751 C C . GLU A 1 113 ? 19.735 -6.384 4.544 1.00 57.41 113 GLU A C 1
ATOM 753 O O . GLU A 1 113 ? 19.832 -5.334 5.172 1.00 57.41 113 GLU A O 1
ATOM 758 N N . ALA A 1 114 ? 20.463 -6.590 3.439 1.00 57.12 114 ALA A N 1
ATOM 759 C CA . ALA A 1 114 ? 21.288 -5.567 2.820 1.00 57.12 114 ALA A CA 1
ATOM 760 C C . ALA A 1 114 ? 20.473 -4.394 2.239 1.00 57.12 114 ALA A C 1
ATOM 762 O O . ALA A 1 114 ? 20.891 -3.256 2.440 1.00 57.12 114 ALA A O 1
ATOM 763 N N . ALA A 1 115 ? 19.320 -4.626 1.601 1.00 63.19 115 ALA A N 1
ATOM 764 C CA . ALA A 1 115 ? 18.422 -3.562 1.135 1.00 63.19 115 ALA A CA 1
ATOM 765 C C . ALA A 1 115 ? 17.909 -2.716 2.313 1.00 63.19 115 ALA A C 1
ATOM 767 O O . ALA A 1 115 ? 18.032 -1.489 2.296 1.00 63.19 115 ALA A O 1
ATOM 768 N N . ASP A 1 116 ? 17.467 -3.367 3.394 1.00 65.62 116 ASP A N 1
ATOM 769 C CA . ASP A 1 116 ? 17.046 -2.680 4.622 1.00 65.62 116 ASP A CA 1
ATOM 770 C C . ASP A 1 116 ? 18.192 -1.890 5.269 1.00 65.62 116 ASP A C 1
ATOM 772 O O . ASP A 1 116 ? 18.000 -0.760 5.728 1.00 65.62 116 ASP A O 1
ATOM 776 N N . ARG A 1 117 ? 19.417 -2.437 5.268 1.00 66.19 117 ARG A N 1
ATOM 777 C CA . ARG A 1 117 ? 20.618 -1.733 5.753 1.00 66.19 117 ARG A CA 1
ATOM 778 C C . ARG A 1 117 ? 20.976 -0.525 4.881 1.00 66.19 117 ARG A C 1
ATOM 780 O O . ARG A 1 117 ? 21.449 0.469 5.429 1.00 66.19 117 ARG A O 1
ATOM 787 N N . MET A 1 118 ? 20.785 -0.585 3.561 1.00 63.41 118 MET A N 1
ATOM 788 C CA . MET A 1 118 ? 21.016 0.554 2.656 1.00 63.41 118 MET A CA 1
ATOM 789 C C . MET A 1 118 ? 19.992 1.664 2.910 1.00 63.41 118 MET A C 1
ATOM 791 O O . MET A 1 118 ? 20.370 2.810 3.147 1.00 63.41 118 MET A O 1
ATOM 795 N N . LEU A 1 119 ? 18.713 1.302 2.998 1.00 71.31 119 LEU A N 1
ATOM 796 C CA . LEU A 1 119 ? 17.615 2.206 3.347 1.00 71.31 119 LEU A CA 1
ATOM 797 C C . LEU A 1 119 ? 17.781 2.836 4.739 1.00 71.31 119 LEU A C 1
ATOM 799 O O . LEU A 1 119 ? 17.417 3.996 4.946 1.00 71.31 119 LEU A O 1
ATOM 803 N N . ALA A 1 120 ? 18.330 2.096 5.704 1.00 69.19 120 ALA A N 1
ATOM 804 C CA . ALA A 1 120 ? 18.635 2.625 7.032 1.00 69.19 120 ALA A CA 1
ATOM 805 C C . ALA A 1 120 ? 19.758 3.676 7.002 1.00 69.19 120 ALA A C 1
ATOM 807 O O . ALA A 1 120 ? 19.698 4.645 7.754 1.00 69.19 120 ALA A O 1
ATOM 808 N N . ARG A 1 121 ? 20.761 3.513 6.128 1.00 67.44 121 ARG A N 1
ATOM 809 C CA . ARG A 1 121 ? 21.865 4.477 5.961 1.00 67.44 121 ARG A CA 1
ATOM 810 C C . ARG A 1 121 ? 21.425 5.762 5.267 1.00 67.44 121 ARG A C 1
ATOM 812 O O . ARG A 1 121 ? 21.901 6.822 5.651 1.00 67.44 121 ARG A O 1
ATOM 819 N N . ALA A 1 122 ? 20.523 5.659 4.290 1.00 62.31 122 ALA A N 1
ATOM 820 C CA . ALA A 1 122 ? 20.005 6.810 3.551 1.00 62.31 122 ALA A CA 1
ATOM 821 C C . ALA A 1 122 ? 19.208 7.788 4.441 1.00 62.31 122 ALA A C 1
ATOM 823 O O . ALA A 1 122 ? 19.140 8.976 4.146 1.00 62.31 122 ALA A O 1
ATOM 824 N N . GLY A 1 123 ? 18.651 7.312 5.565 1.00 68.25 123 GLY A N 1
ATOM 825 C CA . GLY A 1 123 ? 17.905 8.146 6.512 1.00 68.25 123 GLY A CA 1
ATOM 826 C C . GLY A 1 123 ? 16.555 8.643 5.971 1.00 68.25 123 GLY A C 1
ATOM 827 O O . GLY A 1 123 ? 16.243 8.507 4.792 1.00 68.25 123 GLY A O 1
ATOM 828 N N . GLY A 1 124 ? 15.704 9.173 6.851 1.00 77.00 124 GLY A N 1
ATOM 829 C CA . GLY A 1 124 ? 14.320 9.543 6.524 1.00 77.00 124 GLY A CA 1
ATOM 830 C C . GLY A 1 124 ? 13.312 8.427 6.810 1.00 77.00 124 GLY A C 1
ATOM 831 O O . GLY A 1 124 ? 13.687 7.287 7.073 1.00 77.00 124 GLY A O 1
ATOM 832 N N . LYS A 1 125 ? 12.028 8.778 6.794 1.00 86.94 125 LYS A N 1
ATOM 833 C CA . LYS A 1 125 ? 10.915 7.904 7.171 1.00 86.94 125 LYS A CA 1
ATOM 834 C C . LYS A 1 125 ? 9.912 7.854 6.024 1.00 86.94 125 LYS A C 1
ATOM 836 O O . LYS A 1 125 ? 9.592 8.900 5.467 1.00 86.94 125 LYS A O 1
ATOM 841 N N . SER A 1 126 ? 9.446 6.662 5.670 1.00 91.56 126 SER A N 1
ATOM 842 C CA . SER A 1 126 ? 8.372 6.490 4.685 1.00 91.56 126 SER A CA 1
ATOM 843 C C . SER A 1 126 ? 7.023 7.009 5.199 1.00 91.56 126 SER A C 1
ATOM 845 O O . SER A 1 126 ? 6.769 7.115 6.410 1.00 91.56 126 SER A O 1
ATOM 847 N N . GLY A 1 127 ? 6.118 7.289 4.264 1.00 91.69 127 GLY A N 1
ATOM 848 C CA . GLY A 1 127 ? 4.698 7.454 4.556 1.00 91.69 127 GLY A CA 1
ATOM 849 C C . GLY A 1 127 ? 4.126 6.209 5.229 1.00 91.69 127 GLY A C 1
ATOM 850 O O . GLY A 1 127 ? 3.462 6.336 6.258 1.00 91.69 127 GLY A O 1
ATOM 851 N N . LEU A 1 128 ? 4.476 5.015 4.740 1.00 95.88 128 LEU A N 1
ATOM 852 C CA . LEU A 1 128 ? 4.048 3.746 5.338 1.00 95.88 128 LEU A CA 1
ATOM 853 C C . LEU A 1 128 ? 4.458 3.610 6.814 1.00 95.88 128 LEU A C 1
ATOM 855 O O . LEU A 1 128 ? 3.608 3.330 7.657 1.00 95.88 128 LEU A O 1
ATOM 859 N N . GLU A 1 129 ? 5.723 3.877 7.161 1.00 95.56 129 GLU A N 1
ATOM 860 C CA . GLU A 1 129 ? 6.187 3.900 8.562 1.00 95.56 129 GLU A CA 1
ATOM 861 C C . GLU A 1 129 ? 5.384 4.903 9.404 1.00 95.56 129 GLU A C 1
ATOM 863 O O . GLU A 1 129 ? 5.135 4.689 10.589 1.00 95.56 129 GLU A O 1
ATOM 868 N N . THR A 1 130 ? 4.951 6.010 8.801 1.00 95.31 130 THR A N 1
ATOM 869 C CA . THR A 1 130 ? 4.139 7.021 9.484 1.00 95.31 130 THR A CA 1
ATOM 870 C C . THR A 1 130 ? 2.717 6.536 9.757 1.00 95.31 130 THR A C 1
ATOM 872 O O . THR A 1 130 ? 2.210 6.757 10.858 1.00 95.31 130 THR A O 1
ATOM 875 N N . LEU A 1 131 ? 2.092 5.830 8.813 1.00 96.56 131 LEU A N 1
ATOM 876 C CA . LEU A 1 131 ? 0.768 5.232 9.012 1.00 96.56 131 LEU A CA 1
ATOM 877 C C . LEU A 1 131 ? 0.803 4.111 10.059 1.00 96.56 131 LEU A C 1
ATOM 879 O O . LEU A 1 131 ? -0.074 4.066 10.925 1.00 96.56 131 LEU A O 1
ATOM 883 N N . ILE A 1 132 ? 1.849 3.274 10.034 1.00 97.25 132 ILE A N 1
ATOM 884 C CA . ILE A 1 132 ? 2.085 2.228 11.041 1.00 97.25 132 ILE A CA 1
ATOM 885 C C . ILE A 1 132 ? 2.180 2.848 12.439 1.00 97.25 132 ILE A C 1
ATOM 887 O O . ILE A 1 132 ? 1.534 2.372 13.366 1.00 97.25 132 ILE A O 1
ATOM 891 N N . GLU A 1 133 ? 2.911 3.952 12.614 1.00 96.75 133 GLU A N 1
ATOM 892 C CA . GLU A 1 133 ? 2.982 4.626 13.920 1.00 96.75 133 GLU A CA 1
ATOM 893 C C . GLU A 1 133 ? 1.630 5.174 14.402 1.00 96.75 133 GLU A C 1
ATOM 895 O O . GLU A 1 133 ? 1.340 5.159 15.602 1.00 96.75 133 GLU A O 1
ATOM 900 N N . TRP A 1 134 ? 0.785 5.673 13.497 1.00 97.44 134 TRP A N 1
ATOM 901 C CA . TRP A 1 134 ? -0.523 6.215 13.872 1.00 97.44 134 TRP A CA 1
ATOM 902 C C . TRP A 1 134 ? -1.563 5.128 14.173 1.00 97.44 134 TRP A C 1
ATOM 904 O O . TRP A 1 134 ? -2.430 5.343 15.029 1.00 97.44 134 TRP A O 1
ATOM 914 N N . ALA A 1 135 ? -1.465 3.965 13.525 1.00 97.44 135 ALA A N 1
ATOM 915 C CA . ALA A 1 135 ? -2.340 2.810 13.727 1.00 97.44 135 ALA A CA 1
ATOM 916 C C . ALA A 1 135 ? -1.532 1.494 13.758 1.00 97.44 135 ALA A C 1
ATOM 918 O O . ALA A 1 135 ? -1.618 0.701 12.818 1.00 97.44 135 ALA A O 1
ATOM 919 N N . PRO A 1 136 ? -0.780 1.236 14.846 1.00 97.62 136 PRO A N 1
ATOM 920 C CA . PRO A 1 136 ? 0.148 0.103 14.929 1.00 97.62 136 PRO A CA 1
ATOM 921 C C . PRO A 1 136 ? -0.540 -1.255 15.066 1.00 97.62 136 PRO A C 1
ATOM 923 O O . PRO A 1 136 ? 0.104 -2.281 14.908 1.00 97.62 136 PRO A O 1
ATOM 926 N N . GLY A 1 137 ? -1.833 -1.269 15.390 1.00 96.62 137 GLY A N 1
ATOM 927 C CA . GLY A 1 137 ? -2.614 -2.495 15.475 1.00 96.62 137 GLY A CA 1
ATOM 928 C C . GLY A 1 137 ? -3.125 -3.006 14.131 1.00 96.62 137 GLY A C 1
ATOM 929 O O . GLY A 1 137 ? -3.692 -4.088 14.078 1.00 96.62 137 GLY A O 1
ATOM 930 N N . ALA A 1 138 ? -2.969 -2.240 13.050 1.00 97.75 138 ALA A N 1
ATOM 931 C CA . ALA A 1 138 ? -3.344 -2.666 11.706 1.00 97.75 138 ALA A CA 1
ATOM 932 C C . ALA A 1 138 ? -2.147 -3.290 10.977 1.00 97.75 138 ALA A C 1
ATOM 934 O O . ALA A 1 138 ? -1.004 -2.880 11.178 1.00 97.75 138 ALA A O 1
ATOM 935 N N . HIS A 1 139 ? -2.412 -4.253 10.097 1.00 97.62 139 HIS A N 1
ATOM 936 C CA . HIS A 1 139 ? -1.386 -4.941 9.318 1.00 97.62 139 HIS A CA 1
ATOM 937 C C . HIS A 1 139 ? -1.245 -4.252 7.958 1.00 97.62 139 HIS A C 1
ATOM 939 O O . HIS A 1 139 ? -2.034 -4.466 7.033 1.00 97.62 139 HIS A O 1
ATOM 945 N N . TRP A 1 140 ? -0.276 -3.347 7.854 1.00 97.94 140 TRP A N 1
ATOM 946 C CA . TRP A 1 140 ? -0.143 -2.447 6.712 1.00 97.94 140 TRP A CA 1
ATOM 947 C C . TRP A 1 140 ? 0.678 -3.048 5.570 1.00 97.94 140 TRP A C 1
ATOM 949 O O . TRP A 1 140 ? 1.745 -3.615 5.799 1.00 97.94 140 TRP A O 1
ATOM 959 N N . ALA A 1 141 ? 0.249 -2.830 4.325 1.00 97.44 141 ALA A N 1
ATOM 960 C CA . ALA A 1 141 ? 1.084 -3.043 3.144 1.00 97.44 141 ALA A CA 1
ATOM 961 C C . ALA A 1 141 ? 0.947 -1.900 2.135 1.00 97.44 141 ALA A C 1
ATOM 963 O O . ALA A 1 141 ? -0.164 -1.510 1.785 1.00 97.44 141 ALA A O 1
ATOM 964 N N . LYS A 1 142 ? 2.070 -1.383 1.628 1.00 97.31 142 LYS A N 1
ATOM 965 C CA . LYS A 1 142 ? 2.080 -0.457 0.489 1.00 97.31 142 LYS A CA 1
ATOM 966 C C . LYS A 1 142 ? 1.772 -1.231 -0.786 1.00 97.31 142 LYS A C 1
ATOM 968 O O . LYS A 1 142 ? 2.411 -2.255 -1.019 1.00 97.31 142 LYS A O 1
ATOM 973 N N . ALA A 1 143 ? 0.838 -0.737 -1.590 1.00 94.75 143 ALA A N 1
ATOM 974 C CA . ALA A 1 143 ? 0.583 -1.208 -2.951 1.00 94.75 143 ALA A CA 1
ATOM 975 C C . ALA A 1 143 ? -0.281 -0.185 -3.705 1.00 94.75 143 ALA A C 1
ATOM 977 O O . ALA A 1 143 ? -0.976 0.625 -3.091 1.00 94.75 143 ALA A O 1
ATOM 978 N N . PHE A 1 144 ? -0.280 -0.256 -5.034 1.00 91.94 144 PHE A N 1
ATOM 979 C CA . PHE A 1 144 ? -1.072 0.556 -5.968 1.00 91.94 144 PHE A CA 1
ATOM 980 C C . PHE A 1 144 ? -0.750 2.049 -5.971 1.00 91.94 144 PHE A C 1
ATOM 982 O O . PHE A 1 144 ? -1.430 2.831 -6.632 1.00 91.94 144 PHE A O 1
ATOM 989 N N . ASN A 1 145 ? 0.299 2.466 -5.264 1.00 88.50 145 ASN A N 1
ATOM 990 C CA . ASN A 1 145 ? 0.711 3.862 -5.245 1.00 88.50 145 ASN A CA 1
ATOM 991 C C . ASN A 1 145 ? 1.563 4.223 -6.483 1.00 88.50 145 ASN A C 1
ATOM 993 O O . ASN A 1 145 ? 1.637 5.400 -6.840 1.00 88.50 145 ASN A O 1
ATOM 997 N N . THR A 1 146 ? 2.174 3.223 -7.140 1.00 82.75 146 THR A N 1
ATOM 998 C CA . THR A 1 146 ? 3.035 3.388 -8.329 1.00 82.75 146 THR A CA 1
ATOM 999 C C . THR A 1 146 ? 2.281 3.302 -9.658 1.00 82.75 146 THR A C 1
ATOM 1001 O O . THR A 1 146 ? 2.737 3.865 -10.652 1.00 82.75 146 THR A O 1
ATOM 1004 N N . ILE A 1 147 ? 1.115 2.651 -9.690 1.00 79.75 147 ILE A N 1
ATOM 1005 C CA . ILE A 1 147 ? 0.314 2.473 -10.904 1.00 79.75 147 ILE A CA 1
ATOM 1006 C C . ILE A 1 147 ? -0.830 3.494 -10.922 1.00 79.75 147 ILE A C 1
ATOM 1008 O O . ILE A 1 147 ? -1.765 3.430 -10.126 1.00 79.75 147 ILE A O 1
ATOM 1012 N N . SER A 1 148 ? -0.789 4.437 -11.867 1.00 79.94 148 SER A N 1
ATOM 1013 C CA . SER A 1 148 ? -1.876 5.408 -12.042 1.00 79.94 148 SER A CA 1
ATOM 1014 C C . SER A 1 148 ? -3.166 4.738 -12.536 1.00 79.94 148 SER A C 1
ATOM 1016 O O . SER A 1 148 ? -3.147 3.647 -13.105 1.00 79.94 148 SER A O 1
ATOM 1018 N N . THR A 1 149 ? -4.312 5.403 -12.383 1.00 78.81 149 THR A N 1
ATOM 1019 C CA . THR A 1 149 ? -5.607 4.878 -12.858 1.00 78.81 149 THR A CA 1
ATOM 1020 C C . THR A 1 149 ? -5.649 4.638 -14.373 1.00 78.81 149 THR A C 1
ATOM 1022 O O . THR A 1 149 ? -6.314 3.705 -14.834 1.00 78.81 149 THR A O 1
ATOM 1025 N N . ASP A 1 150 ? -4.913 5.438 -15.150 1.00 84.81 150 ASP A N 1
ATOM 1026 C CA . ASP A 1 150 ? -4.731 5.230 -16.590 1.00 84.81 150 ASP A CA 1
ATOM 1027 C C . ASP A 1 150 ? -3.952 3.937 -16.870 1.00 84.81 150 ASP A C 1
ATOM 1029 O O . ASP A 1 150 ? -4.402 3.087 -17.642 1.00 84.81 150 ASP A O 1
ATOM 1033 N N . VAL A 1 151 ? -2.831 3.733 -16.175 1.00 84.88 151 VAL A N 1
ATOM 1034 C CA . VAL A 1 151 ? -2.005 2.525 -16.315 1.00 84.88 151 VAL A CA 1
ATOM 1035 C C . VAL A 1 151 ? -2.776 1.287 -15.850 1.00 84.88 151 VAL A C 1
ATOM 1037 O O . VAL A 1 151 ? -2.792 0.281 -16.558 1.00 84.88 151 VAL A O 1
ATOM 1040 N N . LEU A 1 152 ? -3.520 1.379 -14.741 1.00 83.31 152 LEU A N 1
ATOM 1041 C CA . LEU A 1 152 ? -4.421 0.323 -14.258 1.00 83.31 152 LEU A CA 1
ATOM 1042 C C . LEU A 1 152 ? -5.427 -0.130 -15.326 1.00 83.31 152 LEU A C 1
ATOM 1044 O O . LEU A 1 152 ? -5.835 -1.293 -15.341 1.00 83.31 152 LEU A O 1
ATOM 1048 N N . SER A 1 153 ? -5.851 0.787 -16.197 1.00 84.75 153 SER A N 1
ATOM 1049 C CA . SER A 1 153 ? -6.808 0.504 -17.267 1.00 84.75 153 SER A CA 1
ATOM 1050 C C . SER A 1 153 ? -6.115 -0.064 -18.504 1.00 84.75 153 SER A C 1
ATOM 1052 O O . SER A 1 153 ? -6.582 -1.051 -19.069 1.00 84.75 153 SER A O 1
ATOM 1054 N N . ARG A 1 154 ? -4.990 0.532 -18.913 1.00 92.12 154 ARG A N 1
ATOM 1055 C CA . ARG A 1 154 ? -4.288 0.177 -20.156 1.00 92.12 154 ARG A CA 1
ATOM 1056 C C . ARG A 1 154 ? -3.326 -1.002 -20.045 1.00 92.12 154 ARG A C 1
ATOM 1058 O O . ARG A 1 154 ? -2.907 -1.489 -21.083 1.00 92.12 154 ARG A O 1
ATOM 1065 N N . ARG A 1 155 ? -2.912 -1.413 -18.842 1.00 89.31 155 ARG A N 1
ATOM 1066 C CA . ARG A 1 155 ? -1.913 -2.485 -18.636 1.00 89.31 155 ARG A CA 1
ATOM 1067 C C . ARG A 1 155 ? -2.484 -3.756 -18.016 1.00 89.31 155 ARG A C 1
ATOM 1069 O O . ARG A 1 155 ? -1.797 -4.774 -17.984 1.00 89.31 155 ARG A O 1
ATOM 1076 N N . ARG A 1 156 ? -3.730 -3.716 -17.541 1.00 88.19 156 ARG A N 1
ATOM 1077 C CA . ARG A 1 156 ? -4.409 -4.861 -16.925 1.00 88.19 156 ARG A CA 1
ATOM 1078 C C . ARG A 1 156 ? -4.403 -6.073 -17.856 1.00 88.19 156 ARG A C 1
ATOM 1080 O O . ARG A 1 156 ? -4.949 -6.010 -18.954 1.00 88.19 156 ARG A O 1
ATOM 1087 N N . GLY A 1 157 ? -3.837 -7.181 -17.382 1.00 85.19 157 GLY A N 1
ATOM 1088 C CA . GLY A 1 157 ? -3.829 -8.458 -18.099 1.00 85.19 157 GLY A CA 1
ATOM 1089 C C . GLY A 1 157 ? -2.938 -8.494 -19.346 1.00 85.19 157 GLY A C 1
ATOM 1090 O O . GLY A 1 157 ? -3.105 -9.394 -20.164 1.00 85.19 157 GLY A O 1
ATOM 1091 N N . HIS A 1 158 ? -2.026 -7.531 -19.515 1.00 87.12 158 HIS A N 1
ATOM 1092 C CA . HIS A 1 158 ? -1.035 -7.554 -20.595 1.00 87.12 158 HIS A CA 1
ATOM 1093 C C . HIS A 1 158 ? 0.027 -8.647 -20.387 1.00 87.12 158 HIS A C 1
ATOM 1095 O O . HIS A 1 158 ? 0.258 -9.098 -19.268 1.00 87.12 158 HIS A O 1
ATOM 1101 N N . ASP A 1 159 ? 0.705 -9.028 -21.473 1.00 86.62 159 ASP A N 1
ATOM 1102 C CA . ASP A 1 159 ? 1.898 -9.878 -21.452 1.00 86.62 159 ASP A CA 1
ATOM 1103 C C . ASP A 1 159 ? 3.087 -9.112 -22.073 1.00 86.62 159 ASP A C 1
ATOM 1105 O O . ASP A 1 159 ? 2.971 -8.672 -23.222 1.00 86.62 159 ASP A O 1
ATOM 1109 N N . PRO A 1 160 ? 4.204 -8.912 -21.347 1.00 88.38 160 PRO A N 1
ATOM 1110 C CA . PRO A 1 160 ? 4.402 -9.250 -19.936 1.00 88.38 160 PRO A CA 1
ATOM 1111 C C . PRO A 1 160 ? 3.511 -8.428 -18.990 1.00 88.38 160 PRO A C 1
ATOM 1113 O O . PRO A 1 160 ? 3.117 -7.292 -19.275 1.00 88.38 160 PRO A O 1
ATOM 1116 N N . LEU A 1 161 ? 3.211 -9.021 -17.830 1.00 90.31 161 LEU A N 1
ATOM 1117 C CA . LEU A 1 161 ? 2.506 -8.333 -16.752 1.00 90.31 161 LEU A CA 1
ATOM 1118 C C . LEU A 1 161 ? 3.373 -7.209 -16.187 1.00 90.31 161 LEU A C 1
ATOM 1120 O O . LEU A 1 161 ? 4.578 -7.374 -15.983 1.00 90.31 161 LEU A O 1
ATOM 1124 N N . LEU A 1 162 ? 2.726 -6.092 -15.870 1.00 91.44 162 LEU A N 1
ATOM 1125 C CA . LEU A 1 162 ? 3.347 -4.996 -15.142 1.00 91.44 162 LEU A CA 1
ATOM 1126 C C . LEU A 1 162 ? 3.515 -5.380 -13.661 1.00 91.44 162 LEU A C 1
ATOM 1128 O O . LEU A 1 162 ? 2.597 -5.953 -13.062 1.00 91.44 162 LEU A O 1
ATOM 1132 N N . ALA A 1 163 ? 4.680 -5.075 -13.089 1.00 91.69 163 ALA A N 1
ATOM 1133 C CA . ALA A 1 163 ? 4.971 -5.274 -11.677 1.00 91.69 163 ALA A CA 1
ATOM 1134 C C . ALA A 1 163 ? 4.256 -4.223 -10.814 1.00 91.69 163 ALA A C 1
ATOM 1136 O O . ALA A 1 163 ? 4.367 -3.026 -11.067 1.00 91.69 163 ALA A O 1
ATOM 1137 N N . GLU A 1 164 ? 3.563 -4.674 -9.772 1.00 93.50 164 GLU A N 1
ATOM 1138 C CA . GLU A 1 164 ? 3.109 -3.829 -8.667 1.00 93.50 164 GLU A CA 1
ATOM 1139 C C . GLU A 1 164 ? 3.985 -4.125 -7.451 1.00 93.50 164 GLU A C 1
ATOM 1141 O O . GLU A 1 164 ? 4.024 -5.260 -6.960 1.00 93.50 164 GLU A O 1
ATOM 1146 N N . PHE A 1 165 ? 4.696 -3.104 -6.979 1.00 93.00 165 PHE A N 1
ATOM 1147 C CA . PHE A 1 165 ? 5.618 -3.235 -5.861 1.00 93.00 165 PHE A CA 1
ATOM 1148 C C . PHE A 1 165 ? 4.864 -3.254 -4.529 1.00 93.00 165 PHE A C 1
ATOM 1150 O O . PHE A 1 165 ? 4.031 -2.393 -4.256 1.00 93.00 165 PHE A O 1
ATOM 1157 N N . VAL A 1 166 ? 5.186 -4.230 -3.681 1.00 94.25 166 VAL A N 1
ATOM 1158 C CA . VAL A 1 166 ? 4.587 -4.403 -2.354 1.00 94.25 166 VAL A CA 1
ATOM 1159 C C . VAL A 1 166 ? 5.642 -4.164 -1.283 1.00 94.25 166 VAL A C 1
ATOM 1161 O O . VAL A 1 166 ? 6.693 -4.808 -1.312 1.00 94.25 166 VAL A O 1
ATOM 1164 N N . CYS A 1 167 ? 5.342 -3.297 -0.312 1.00 94.25 167 CYS A N 1
ATOM 1165 C CA . CYS A 1 167 ? 6.207 -3.054 0.847 1.00 94.25 167 CYS A CA 1
ATOM 1166 C C . CYS A 1 167 ? 5.459 -3.349 2.150 1.00 94.25 167 CYS A C 1
ATOM 1168 O O . CYS A 1 167 ? 4.423 -2.736 2.406 1.00 94.25 167 CYS A O 1
ATOM 1170 N N . THR A 1 168 ? 5.951 -4.274 2.972 1.00 94.88 168 THR A N 1
ATOM 1171 C CA . THR A 1 168 ? 5.344 -4.634 4.264 1.00 94.88 168 THR A CA 1
ATOM 1172 C C . THR A 1 168 ? 6.251 -5.561 5.062 1.00 94.88 168 THR A C 1
ATOM 1174 O O . THR A 1 168 ? 6.926 -6.401 4.483 1.00 94.88 168 THR A O 1
ATOM 1177 N N . ASP A 1 169 ? 6.227 -5.447 6.386 1.00 91.00 169 ASP A N 1
ATOM 1178 C CA . ASP A 1 169 ? 6.851 -6.420 7.289 1.00 91.00 169 ASP A CA 1
ATOM 1179 C C . ASP A 1 169 ? 5.869 -7.540 7.708 1.00 91.00 169 ASP A C 1
ATOM 1181 O O . ASP A 1 169 ? 6.276 -8.554 8.276 1.00 91.00 169 ASP A O 1
ATOM 1185 N N . GLU A 1 170 ? 4.578 -7.391 7.384 1.00 91.81 170 GLU A N 1
ATOM 1186 C CA . GLU A 1 170 ? 3.495 -8.281 7.804 1.00 91.81 170 GLU A CA 1
ATOM 1187 C C . GLU A 1 170 ? 3.178 -9.328 6.730 1.00 91.81 170 GLU A C 1
ATOM 1189 O O . GLU A 1 170 ? 2.831 -9.027 5.581 1.00 91.81 170 GLU A O 1
ATOM 1194 N N . ARG A 1 171 ? 3.286 -10.608 7.104 1.00 89.69 171 ARG A N 1
ATOM 1195 C CA . ARG A 1 171 ? 3.111 -11.727 6.165 1.00 89.69 171 ARG A CA 1
ATOM 1196 C C . ARG A 1 171 ? 1.702 -11.780 5.576 1.00 89.69 171 ARG A C 1
ATOM 1198 O O . ARG A 1 171 ? 1.559 -12.016 4.379 1.00 89.69 171 ARG A O 1
ATOM 1205 N N . ASP A 1 172 ? 0.677 -11.622 6.401 1.00 91.44 172 ASP A N 1
ATOM 1206 C CA . ASP A 1 172 ? -0.717 -11.710 5.965 1.00 91.44 172 ASP A CA 1
ATOM 1207 C C . ASP A 1 172 ? -1.115 -10.520 5.081 1.00 91.44 172 ASP A C 1
ATOM 1209 O O . ASP A 1 172 ? -1.786 -10.710 4.065 1.00 91.44 172 ASP A O 1
ATOM 1213 N N . ALA A 1 173 ? -0.614 -9.319 5.389 1.00 93.19 173 ALA A N 1
ATOM 1214 C CA . ALA A 1 173 ? -0.785 -8.143 4.544 1.00 93.19 173 ALA A CA 1
ATOM 1215 C C . ALA A 1 173 ? -0.119 -8.329 3.173 1.00 93.19 173 ALA A C 1
ATOM 1217 O O . ALA A 1 173 ? -0.722 -8.006 2.145 1.00 93.19 173 ALA A O 1
ATOM 1218 N N . ARG A 1 174 ? 1.084 -8.923 3.134 1.00 91.81 174 ARG A N 1
ATOM 1219 C CA . ARG A 1 174 ? 1.757 -9.289 1.877 1.00 91.81 174 ARG A CA 1
ATOM 1220 C C . ARG A 1 174 ? 0.924 -10.268 1.061 1.00 91.81 174 ARG A C 1
ATOM 1222 O O . ARG A 1 174 ? 0.738 -10.059 -0.138 1.00 91.81 174 ARG A O 1
ATOM 1229 N N . ASP A 1 175 ? 0.445 -11.335 1.694 1.00 87.88 175 ASP A N 1
ATOM 1230 C CA . ASP A 1 175 ? -0.288 -12.402 1.014 1.00 87.88 175 ASP A CA 1
ATOM 1231 C C . ASP A 1 175 ? -1.614 -11.863 0.434 1.00 87.88 175 ASP A C 1
ATOM 1233 O O . ASP A 1 175 ? -1.929 -12.118 -0.734 1.00 87.88 175 ASP A O 1
ATOM 1237 N N . ALA A 1 176 ? -2.330 -11.026 1.194 1.00 87.75 176 ALA A N 1
ATOM 1238 C CA . ALA A 1 176 ? -3.549 -10.350 0.751 1.00 87.75 176 ALA A CA 1
ATOM 1239 C C . ALA A 1 176 ? -3.298 -9.345 -0.390 1.00 87.75 176 ALA A C 1
ATOM 1241 O O . ALA A 1 176 ? -4.018 -9.360 -1.392 1.00 87.75 176 ALA A O 1
ATOM 1242 N N . ALA A 1 177 ? -2.254 -8.511 -0.287 1.00 90.88 177 ALA A N 1
ATOM 1243 C CA . ALA A 1 177 ? -1.859 -7.594 -1.358 1.00 90.88 177 ALA A CA 1
ATOM 1244 C C . ALA A 1 177 ? -1.546 -8.362 -2.650 1.00 90.88 177 ALA A C 1
ATOM 1246 O O . ALA A 1 177 ? -2.088 -8.055 -3.712 1.00 90.88 177 ALA A O 1
ATOM 1247 N N . CYS A 1 178 ? -0.733 -9.418 -2.548 1.00 88.19 178 CYS A N 1
ATOM 1248 C CA . CYS A 1 178 ? -0.363 -10.250 -3.687 1.00 88.19 178 CYS A CA 1
ATOM 1249 C C . CYS A 1 178 ? -1.579 -10.880 -4.365 1.00 88.19 178 CYS A C 1
ATOM 1251 O O . CYS A 1 178 ? -1.606 -10.983 -5.592 1.00 88.19 178 CYS A O 1
ATOM 1253 N N . GLN A 1 179 ? -2.573 -11.314 -3.588 1.00 86.81 179 GLN A N 1
ATOM 1254 C CA . GLN A 1 179 ? -3.797 -11.884 -4.139 1.00 86.81 179 GLN A CA 1
ATOM 1255 C C . GLN A 1 179 ? -4.571 -10.850 -4.964 1.00 86.81 179 GLN A C 1
ATOM 1257 O O . GLN A 1 179 ? -4.841 -11.099 -6.138 1.00 86.81 179 GLN A O 1
ATOM 1262 N N . ILE A 1 180 ? -4.831 -9.664 -4.404 1.00 88.94 180 ILE A N 1
ATOM 1263 C CA . ILE A 1 180 ? -5.560 -8.598 -5.110 1.00 88.94 180 ILE A CA 1
ATOM 1264 C C . ILE A 1 180 ? -4.821 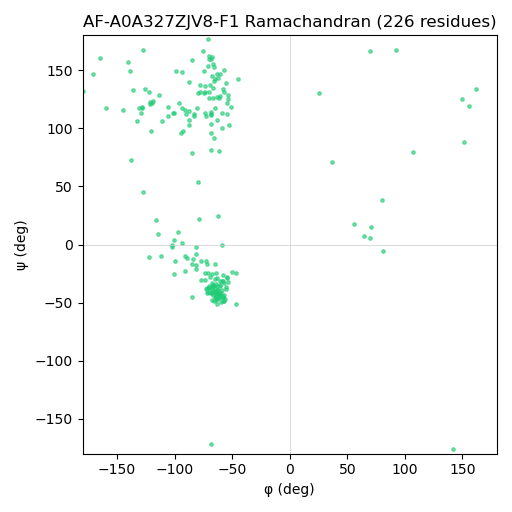-8.168 -6.379 1.00 88.94 180 ILE A C 1
ATOM 1266 O O . ILE A 1 180 ? -5.444 -7.992 -7.423 1.00 88.94 180 ILE A O 1
ATOM 1270 N N . ILE A 1 181 ? -3.497 -8.026 -6.325 1.00 90.62 181 ILE A N 1
ATOM 1271 C CA . ILE A 1 181 ? -2.693 -7.636 -7.491 1.00 90.62 181 ILE A CA 1
ATOM 1272 C C . ILE A 1 181 ? -2.851 -8.653 -8.632 1.00 90.62 181 ILE A C 1
ATOM 1274 O O . ILE A 1 181 ? -3.089 -8.258 -9.777 1.00 90.62 181 ILE A O 1
ATOM 1278 N N . ARG A 1 182 ? -2.794 -9.958 -8.326 1.00 87.00 182 ARG A N 1
ATOM 1279 C CA . ARG A 1 182 ? -3.012 -11.020 -9.325 1.00 87.00 182 ARG A CA 1
ATOM 1280 C C . ARG A 1 182 ? -4.431 -10.993 -9.880 1.00 87.00 182 ARG A C 1
ATOM 1282 O O . ARG A 1 182 ? -4.599 -11.054 -11.095 1.00 87.00 182 ARG A O 1
ATOM 1289 N N . ASP A 1 183 ? -5.431 -10.848 -9.014 1.00 84.38 183 ASP A N 1
ATOM 1290 C CA . ASP A 1 183 ? -6.843 -10.790 -9.414 1.00 84.38 183 ASP A CA 1
ATOM 1291 C C . ASP A 1 183 ? -7.137 -9.574 -10.304 1.00 84.38 183 ASP A C 1
ATOM 1293 O O . ASP A 1 183 ? -8.003 -9.615 -11.181 1.00 84.38 183 ASP A O 1
ATOM 1297 N N . LEU A 1 184 ? -6.380 -8.488 -10.125 1.00 85.19 184 LEU A N 1
ATOM 1298 C CA . LEU A 1 184 ? -6.453 -7.305 -10.972 1.00 85.19 184 LEU A CA 1
ATOM 1299 C C . LEU A 1 184 ? -5.656 -7.429 -12.277 1.00 85.19 184 LEU A C 1
ATOM 1301 O O . LEU A 1 184 ? -5.747 -6.512 -13.091 1.00 85.19 184 LEU A O 1
ATOM 1305 N N . GLY A 1 185 ? -4.949 -8.536 -12.517 1.00 85.88 185 GLY A N 1
ATOM 1306 C CA . GLY A 1 185 ? -4.195 -8.780 -13.749 1.00 85.88 185 GLY A CA 1
ATOM 1307 C C . GLY A 1 185 ? -2.834 -8.086 -13.784 1.00 85.88 185 GLY A C 1
ATOM 1308 O O . GLY A 1 185 ? -2.447 -7.585 -14.840 1.00 85.88 185 GLY A O 1
ATOM 1309 N N . PHE A 1 186 ? -2.140 -8.042 -12.645 1.00 89.69 186 PHE A N 1
ATOM 1310 C CA . PHE A 1 186 ? -0.781 -7.516 -12.475 1.00 89.69 186 PHE A CA 1
ATOM 1311 C C . PHE A 1 186 ? 0.114 -8.553 -11.782 1.00 89.69 186 PHE A C 1
ATOM 1313 O O . PHE A 1 186 ? -0.368 -9.551 -11.238 1.00 89.69 186 PHE A O 1
ATOM 1320 N N . ALA A 1 187 ? 1.427 -8.326 -11.790 1.00 90.81 187 ALA A N 1
ATOM 1321 C CA . ALA A 1 187 ? 2.384 -9.183 -11.101 1.00 90.81 187 ALA A CA 1
ATOM 1322 C C . ALA A 1 187 ? 2.821 -8.549 -9.770 1.00 90.81 187 ALA A C 1
ATOM 1324 O O . ALA A 1 187 ? 3.499 -7.525 -9.788 1.00 90.81 187 ALA A O 1
ATOM 1325 N N . PRO A 1 188 ? 2.477 -9.124 -8.608 1.00 91.69 188 PRO A N 1
ATOM 1326 C CA . PRO A 1 188 ? 3.006 -8.625 -7.342 1.00 91.69 188 PRO A CA 1
ATOM 1327 C C . PRO A 1 188 ? 4.515 -8.863 -7.242 1.00 91.69 188 PRO A C 1
ATOM 1329 O O . PRO A 1 188 ? 4.988 -9.970 -7.514 1.00 91.69 188 PRO A O 1
ATOM 1332 N N . PHE A 1 189 ? 5.246 -7.837 -6.810 1.00 90.62 189 PHE A N 1
ATOM 1333 C CA . PHE A 1 189 ? 6.692 -7.875 -6.620 1.00 90.62 189 PHE A CA 1
ATOM 1334 C C . PHE A 1 189 ? 7.064 -7.322 -5.242 1.00 90.62 189 PHE A C 1
ATOM 1336 O O . PHE A 1 189 ? 6.804 -6.159 -4.941 1.00 90.62 189 PHE A O 1
ATOM 1343 N N . TYR A 1 190 ? 7.660 -8.139 -4.377 1.00 89.38 190 TYR A N 1
ATOM 1344 C CA . TYR A 1 190 ? 7.968 -7.714 -3.010 1.00 89.38 190 TYR A CA 1
ATOM 1345 C C . TYR A 1 190 ? 9.251 -6.870 -2.970 1.00 89.38 190 TYR A C 1
ATOM 1347 O O . TYR A 1 190 ? 10.328 -7.345 -3.321 1.00 89.38 190 TYR A O 1
ATOM 1355 N N . ALA A 1 191 ? 9.128 -5.608 -2.554 1.00 87.31 191 ALA A N 1
ATOM 1356 C CA . ALA A 1 191 ? 10.215 -4.628 -2.574 1.00 87.31 191 ALA A CA 1
ATOM 1357 C C . ALA A 1 191 ? 10.913 -4.437 -1.215 1.00 87.31 191 ALA A C 1
ATOM 1359 O O . ALA A 1 191 ? 11.992 -3.847 -1.169 1.00 87.31 191 ALA A O 1
ATOM 1360 N N . GLY A 1 192 ? 10.329 -4.927 -0.115 1.00 87.19 192 GLY A N 1
ATOM 1361 C CA . GLY A 1 192 ? 10.905 -4.791 1.226 1.00 87.19 192 GLY A CA 1
ATOM 1362 C C . GLY A 1 192 ? 9.914 -4.535 2.340 1.00 87.19 192 GLY A C 1
ATOM 1363 O O . GLY A 1 192 ? 8.705 -4.517 2.125 1.00 87.19 192 GLY A O 1
ATOM 1364 N N . GLY A 1 193 ? 10.458 -4.324 3.538 1.00 90.81 193 GLY A N 1
ATOM 1365 C CA . GLY A 1 193 ? 9.695 -3.886 4.702 1.00 90.81 193 GLY A CA 1
ATOM 1366 C C . GLY A 1 193 ? 9.182 -2.452 4.557 1.00 90.81 193 GLY A C 1
ATOM 1367 O O . GLY A 1 193 ? 9.332 -1.813 3.508 1.00 90.81 193 GLY A O 1
ATOM 1368 N N . ALA A 1 194 ? 8.621 -1.892 5.628 1.00 92.62 194 ALA A N 1
ATOM 1369 C CA . ALA A 1 194 ? 7.988 -0.572 5.581 1.00 92.62 194 ALA A CA 1
ATOM 1370 C C . ALA A 1 194 ? 8.918 0.540 5.053 1.00 92.62 194 ALA A C 1
ATOM 1372 O O . ALA A 1 194 ? 8.507 1.384 4.261 1.00 92.62 194 ALA A O 1
ATOM 1373 N N . LYS A 1 195 ? 10.213 0.486 5.390 1.00 89.88 195 LYS A N 1
ATOM 1374 C CA . LYS A 1 195 ? 11.241 1.440 4.926 1.00 89.88 195 LYS A CA 1
ATOM 1375 C C . LYS A 1 195 ? 11.395 1.509 3.410 1.00 89.88 195 LYS A C 1
ATOM 1377 O O . LYS A 1 195 ? 11.780 2.568 2.899 1.00 89.88 195 LYS A O 1
ATOM 1382 N N . ALA A 1 196 ? 11.155 0.396 2.714 1.00 90.56 196 ALA A N 1
ATOM 1383 C CA . ALA A 1 196 ? 11.291 0.291 1.264 1.00 90.56 196 ALA A CA 1
ATOM 1384 C C . ALA A 1 196 ? 10.182 1.044 0.524 1.00 90.56 196 ALA A C 1
ATOM 1386 O O . ALA A 1 196 ? 10.367 1.394 -0.638 1.00 90.56 196 ALA A O 1
ATOM 1387 N N . ALA A 1 197 ? 9.084 1.399 1.201 1.00 92.88 197 ALA A N 1
ATOM 1388 C CA . ALA A 1 197 ? 8.042 2.249 0.633 1.00 92.88 197 ALA A CA 1
ATOM 1389 C C . ALA A 1 197 ? 8.573 3.589 0.100 1.00 92.88 197 ALA A C 1
ATOM 1391 O O . ALA A 1 197 ? 8.044 4.090 -0.887 1.00 92.88 197 ALA A O 1
ATOM 1392 N N . ARG A 1 198 ? 9.674 4.130 0.646 1.00 89.81 198 ARG A N 1
ATOM 1393 C CA . ARG A 1 198 ? 10.331 5.334 0.092 1.00 89.81 198 ARG A CA 1
ATOM 1394 C C . ARG A 1 198 ? 10.766 5.182 -1.362 1.00 89.81 198 ARG A C 1
ATOM 1396 O O . ARG A 1 198 ? 10.877 6.177 -2.065 1.00 89.81 198 ARG A O 1
ATOM 1403 N N . LEU A 1 199 ? 11.031 3.956 -1.816 1.00 89.00 199 LEU A N 1
ATOM 1404 C CA . LEU A 1 199 ? 11.389 3.699 -3.209 1.00 89.00 199 LEU A CA 1
ATOM 1405 C C . LEU A 1 199 ? 10.207 3.959 -4.143 1.00 89.00 199 LEU A C 1
ATOM 1407 O O . LEU A 1 199 ? 10.406 4.393 -5.273 1.00 89.00 199 LEU A O 1
ATOM 1411 N N . THR A 1 200 ? 8.994 3.690 -3.664 1.00 90.81 200 THR A N 1
ATOM 1412 C CA . THR A 1 200 ? 7.748 3.733 -4.432 1.00 90.81 200 THR A CA 1
ATOM 1413 C C . THR A 1 200 ? 6.944 5.013 -4.206 1.00 90.81 200 THR A C 1
ATOM 1415 O O . THR A 1 200 ? 6.146 5.375 -5.063 1.00 90.81 200 THR A O 1
ATOM 1418 N N . GLU A 1 201 ? 7.105 5.667 -3.053 1.00 90.56 201 GLU A N 1
ATOM 1419 C CA . GLU A 1 201 ? 6.413 6.900 -2.647 1.00 90.56 201 GLU A CA 1
ATOM 1420 C C . GLU A 1 201 ? 6.882 8.136 -3.435 1.00 90.56 201 GLU A C 1
ATOM 1422 O O . GLU A 1 201 ? 7.781 8.059 -4.270 1.00 90.56 201 GLU A O 1
ATOM 1427 N N . THR A 1 202 ? 6.266 9.297 -3.182 1.00 86.31 202 THR A N 1
ATOM 1428 C CA . THR A 1 202 ? 6.620 10.548 -3.866 1.00 86.31 202 THR A CA 1
ATOM 1429 C C . THR A 1 202 ? 8.104 10.870 -3.756 1.00 86.31 202 THR A C 1
ATOM 1431 O O . THR A 1 202 ? 8.660 10.887 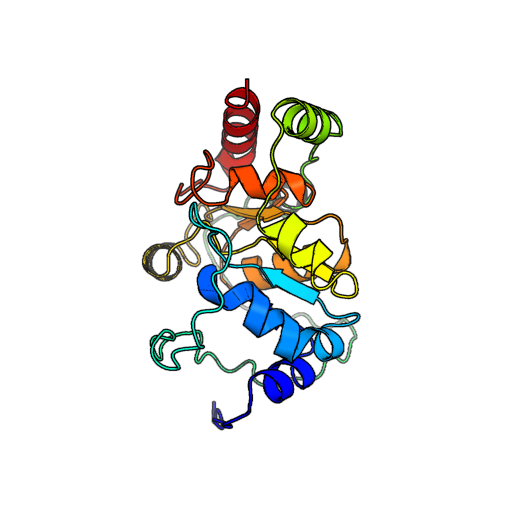-2.662 1.00 86.31 202 THR A O 1
ATOM 1434 N N . GLY A 1 203 ? 8.739 11.145 -4.897 1.00 82.81 203 GLY A N 1
ATOM 1435 C CA . GLY A 1 203 ? 10.176 11.410 -4.980 1.00 82.81 203 GLY A CA 1
ATOM 1436 C C . GLY A 1 203 ? 11.047 10.149 -4.995 1.00 82.81 203 GLY A C 1
ATOM 1437 O O . GLY A 1 203 ? 12.256 10.254 -5.197 1.00 82.81 203 GLY A O 1
ATOM 1438 N N . GLY A 1 204 ? 10.454 8.965 -4.823 1.00 87.88 204 GLY A N 1
ATOM 1439 C CA . GLY A 1 204 ? 11.138 7.684 -4.918 1.00 87.88 204 GLY A CA 1
ATOM 1440 C C . GLY A 1 204 ? 11.460 7.278 -6.366 1.00 87.88 204 GLY A C 1
ATOM 1441 O O . GLY A 1 204 ? 10.708 7.597 -7.289 1.00 87.88 204 GLY A O 1
ATOM 1442 N N . PRO A 1 205 ? 12.554 6.530 -6.600 1.00 88.25 205 PRO A N 1
ATOM 1443 C CA . PRO A 1 205 ? 13.000 6.112 -7.937 1.00 88.25 205 PRO A CA 1
ATOM 1444 C C . PRO A 1 205 ? 12.049 5.163 -8.692 1.00 88.25 205 PRO A C 1
ATOM 1446 O O . PRO A 1 205 ? 12.197 4.996 -9.905 1.00 88.25 205 PRO A O 1
ATOM 1449 N N . LEU A 1 206 ? 11.104 4.518 -8.003 1.00 88.56 206 LEU A N 1
ATOM 1450 C CA . LEU A 1 206 ? 10.085 3.641 -8.596 1.00 88.56 206 LEU A CA 1
ATOM 1451 C C . LEU A 1 206 ? 8.714 4.323 -8.704 1.00 88.56 206 LEU A C 1
ATOM 1453 O O . LEU A 1 206 ? 7.767 3.716 -9.207 1.00 88.56 206 LEU A O 1
ATOM 1457 N N . GLN A 1 207 ? 8.586 5.578 -8.264 1.00 87.19 207 GLN A N 1
ATOM 1458 C CA . GLN A 1 207 ? 7.332 6.312 -8.373 1.00 87.19 207 GLN A CA 1
ATOM 1459 C C . GLN A 1 207 ? 6.913 6.451 -9.841 1.00 87.19 207 GLN A C 1
ATOM 1461 O O . GLN A 1 207 ? 7.676 6.947 -10.671 1.00 87.19 207 GLN A O 1
ATOM 1466 N N . SER A 1 208 ? 5.674 6.057 -10.155 1.00 83.12 208 SER A N 1
ATOM 1467 C CA . SER A 1 208 ? 5.083 6.171 -11.499 1.00 83.12 208 SER A CA 1
ATOM 1468 C C . SER A 1 208 ? 5.894 5.487 -12.610 1.00 83.12 208 SER A C 1
ATOM 1470 O O . SER A 1 208 ? 5.708 5.796 -13.789 1.00 83.12 208 SER A O 1
ATOM 1472 N N . ARG A 1 209 ? 6.807 4.574 -12.258 1.00 87.62 209 ARG A N 1
ATOM 1473 C CA . ARG A 1 209 ? 7.628 3.845 -13.222 1.00 87.62 209 ARG A CA 1
ATOM 1474 C C . ARG A 1 209 ? 6.911 2.559 -13.611 1.00 87.62 209 ARG A C 1
ATOM 1476 O O . ARG A 1 209 ? 6.739 1.664 -12.792 1.00 87.62 209 ARG A O 1
ATOM 1483 N N . GLU A 1 210 ? 6.530 2.450 -14.879 1.00 92.75 210 GLU A N 1
ATOM 1484 C CA . GLU A 1 210 ? 6.030 1.194 -15.430 1.00 92.75 210 GLU A CA 1
ATOM 1485 C C . GLU A 1 210 ? 7.208 0.218 -15.612 1.00 92.75 210 GLU A C 1
ATOM 1487 O O . GLU A 1 210 ? 8.098 0.468 -16.424 1.00 92.75 210 GLU A O 1
ATOM 1492 N N . VAL A 1 211 ? 7.234 -0.874 -14.844 1.00 90.06 211 VAL A N 1
ATOM 1493 C CA . VAL A 1 211 ? 8.254 -1.927 -14.927 1.00 90.06 211 VAL A CA 1
ATOM 1494 C C . VAL A 1 211 ? 7.590 -3.265 -15.220 1.00 90.06 211 VAL A C 1
ATOM 1496 O O . VAL A 1 211 ? 6.725 -3.711 -14.466 1.00 90.06 211 VAL A O 1
ATOM 1499 N N . ASP A 1 212 ? 7.988 -3.920 -16.305 1.00 91.94 212 ASP A N 1
ATOM 1500 C CA . ASP A 1 212 ? 7.535 -5.278 -16.593 1.00 91.94 212 ASP A CA 1
ATOM 1501 C C . ASP A 1 212 ? 8.113 -6.246 -15.557 1.00 91.94 212 ASP A C 1
ATOM 1503 O O . ASP A 1 212 ? 9.245 -6.089 -15.101 1.00 91.94 212 ASP A O 1
ATOM 1507 N N . VAL A 1 213 ? 7.354 -7.277 -15.178 1.00 86.19 213 VAL A N 1
ATOM 1508 C CA . VAL A 1 213 ? 7.747 -8.212 -14.104 1.00 86.19 213 VAL A CA 1
ATOM 1509 C C . VAL A 1 213 ? 9.124 -8.848 -14.317 1.00 86.19 213 VAL A C 1
ATOM 1511 O O . VAL A 1 213 ? 9.811 -9.180 -13.355 1.00 86.19 213 VAL A O 1
ATOM 1514 N N . GLN A 1 214 ? 9.541 -9.002 -15.573 1.00 86.50 214 GLN A N 1
ATOM 1515 C CA . GLN A 1 214 ? 10.832 -9.585 -15.933 1.00 86.50 214 GLN A CA 1
ATOM 1516 C C . GLN A 1 214 ? 12.010 -8.672 -15.553 1.00 86.50 214 GLN A C 1
ATOM 1518 O O . GLN A 1 214 ? 13.075 -9.185 -15.222 1.00 86.50 214 GLN A O 1
ATOM 1523 N N . ASP A 1 215 ? 11.786 -7.356 -15.514 1.00 87.81 215 ASP A N 1
ATOM 1524 C CA . ASP A 1 215 ? 12.801 -6.331 -15.241 1.00 87.81 215 ASP A CA 1
ATOM 1525 C C . ASP A 1 215 ? 12.723 -5.793 -13.799 1.00 87.81 215 ASP A C 1
ATOM 1527 O O . ASP A 1 215 ? 13.516 -4.944 -13.389 1.00 87.81 215 ASP A O 1
ATOM 1531 N N . ALA A 1 216 ? 11.759 -6.267 -13.002 1.00 86.88 216 ALA A N 1
ATOM 1532 C CA . ALA A 1 216 ? 11.468 -5.727 -11.674 1.00 86.88 216 ALA A CA 1
ATOM 1533 C C . ALA A 1 216 ? 12.623 -5.899 -10.672 1.00 86.88 216 ALA A C 1
ATOM 1535 O O . ALA A 1 216 ? 12.867 -5.004 -9.861 1.00 86.88 216 ALA A O 1
ATOM 1536 N N . THR A 1 217 ? 13.378 -6.998 -10.764 1.00 84.56 217 THR A N 1
ATOM 1537 C CA . THR A 1 217 ? 14.580 -7.222 -9.944 1.00 84.56 217 THR A CA 1
ATOM 1538 C C . THR A 1 217 ? 15.656 -6.178 -10.227 1.00 84.56 217 THR A C 1
ATOM 1540 O O . THR A 1 217 ? 16.197 -5.589 -9.291 1.00 84.56 217 THR A O 1
ATOM 1543 N N . ASP A 1 218 ? 15.936 -5.917 -11.504 1.00 84.75 218 ASP A N 1
ATOM 1544 C CA . ASP A 1 218 ? 16.966 -4.962 -11.917 1.00 84.75 218 ASP A CA 1
ATOM 1545 C C . ASP A 1 218 ? 16.539 -3.533 -11.572 1.00 84.75 218 ASP A C 1
ATOM 1547 O O . ASP A 1 218 ? 17.315 -2.769 -10.998 1.00 84.75 218 ASP A O 1
ATOM 1551 N N . ALA A 1 219 ? 15.265 -3.197 -11.798 1.00 88.38 219 ALA A N 1
ATOM 1552 C CA . ALA A 1 219 ? 14.711 -1.905 -11.406 1.00 88.38 219 ALA A CA 1
ATOM 1553 C C . ALA A 1 219 ? 14.811 -1.656 -9.890 1.00 88.38 219 ALA A C 1
ATOM 1555 O O . ALA A 1 219 ? 15.154 -0.545 -9.477 1.00 88.38 219 ALA A O 1
ATOM 1556 N N . LEU A 1 220 ? 14.543 -2.671 -9.057 1.00 86.88 220 LEU A N 1
ATOM 1557 C CA . LEU A 1 220 ? 14.697 -2.563 -7.604 1.00 86.88 220 LEU A CA 1
ATOM 1558 C C . LEU A 1 220 ? 16.171 -2.412 -7.198 1.00 86.88 220 LEU A C 1
ATOM 1560 O O . LEU A 1 220 ? 16.489 -1.604 -6.322 1.00 86.88 220 LEU A O 1
ATOM 1564 N N . ALA A 1 221 ? 17.078 -3.156 -7.834 1.00 83.94 221 ALA A N 1
ATOM 1565 C CA . ALA A 1 221 ? 18.512 -3.051 -7.574 1.00 83.94 221 ALA A CA 1
ATOM 1566 C C . ALA A 1 221 ? 19.056 -1.652 -7.915 1.00 83.94 221 ALA A C 1
ATOM 1568 O O . ALA A 1 221 ? 19.771 -1.058 -7.102 1.00 83.94 221 ALA A O 1
ATOM 1569 N N . ASP A 1 222 ? 18.662 -1.097 -9.064 1.00 85.50 222 ASP A N 1
ATOM 1570 C CA . ASP A 1 222 ? 19.018 0.261 -9.487 1.00 85.50 222 ASP A CA 1
ATOM 1571 C C . ASP A 1 222 ? 18.475 1.317 -8.515 1.00 85.50 222 ASP A C 1
ATOM 1573 O O . ASP A 1 222 ? 19.201 2.224 -8.098 1.00 85.50 222 ASP A O 1
ATOM 1577 N N . ALA A 1 223 ? 17.211 1.171 -8.104 1.00 87.00 223 ALA A N 1
ATOM 1578 C CA . ALA A 1 223 ? 16.566 2.050 -7.135 1.00 87.00 223 ALA A CA 1
ATOM 1579 C C . ALA A 1 223 ? 17.321 2.083 -5.795 1.00 87.00 223 ALA A C 1
ATOM 1581 O O . ALA A 1 223 ? 17.580 3.158 -5.251 1.00 87.00 223 ALA A O 1
ATOM 1582 N N . LEU A 1 224 ? 17.732 0.919 -5.286 1.00 83.62 224 LEU A N 1
ATOM 1583 C CA . LEU A 1 224 ? 18.521 0.805 -4.056 1.00 83.62 224 LEU A CA 1
ATOM 1584 C C . LEU A 1 224 ? 19.937 1.377 -4.212 1.00 83.62 224 LEU A C 1
ATOM 1586 O O . LEU A 1 224 ? 20.456 2.009 -3.290 1.00 83.62 224 LEU A O 1
ATOM 1590 N N . ALA A 1 225 ? 20.570 1.178 -5.370 1.00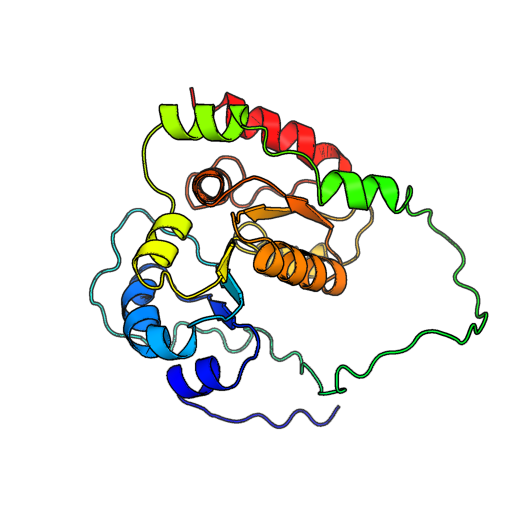 80.94 225 ALA A N 1
ATOM 1591 C CA . ALA A 1 225 ? 21.907 1.697 -5.650 1.00 80.94 225 ALA A CA 1
ATOM 1592 C C . ALA A 1 225 ? 21.950 3.232 -5.755 1.00 80.94 225 ALA A C 1
ATOM 1594 O O . ALA A 1 225 ? 23.012 3.818 -5.512 1.00 80.94 225 ALA A O 1
ATOM 1595 N N . GLY A 1 226 ? 20.822 3.862 -6.101 1.00 75.94 226 GLY A N 1
ATOM 1596 C CA . GLY A 1 226 ? 20.654 5.314 -6.195 1.00 75.94 226 GLY A CA 1
ATOM 1597 C C . GLY A 1 226 ? 20.500 6.041 -4.854 1.00 75.94 226 GLY A C 1
ATOM 1598 O O . GLY A 1 226 ? 20.668 7.253 -4.818 1.00 75.94 226 GLY A O 1
ATOM 1599 N N . LEU A 1 227 ? 20.246 5.331 -3.747 1.00 68.81 227 LEU A N 1
ATOM 1600 C CA . LEU A 1 227 ? 20.108 5.910 -2.397 1.00 68.81 227 LEU A CA 1
ATOM 1601 C C . LEU A 1 227 ? 21.454 6.244 -1.711 1.00 68.81 227 LEU A C 1
ATOM 1603 O O . LEU A 1 227 ? 21.535 6.271 -0.481 1.00 68.81 227 LEU A O 1
ATOM 1607 N N . ARG A 1 228 ? 22.524 6.419 -2.493 1.00 56.69 228 ARG A N 1
ATOM 1608 C CA . ARG A 1 228 ? 23.883 6.699 -2.007 1.00 56.69 228 ARG A CA 1
ATOM 1609 C C . ARG A 1 228 ? 24.112 8.168 -1.686 1.00 56.69 228 ARG A C 1
ATOM 1611 O O . ARG A 1 228 ? 23.615 9.020 -2.449 1.00 56.69 228 ARG A O 1
#

InterPro domains:
  IPR036291 NAD(P)-binding domain superfamily [SSF51735] (5-209)

Secondary structure (DSSP, 8-state):
---------HHHHHHH-SEEEE---GGGHHHHHHHHHHHHTT-EEEE-----SS--------TTSS-TTS-----------------------------HHHHHHHHS----HHHHHHHHHH----HHHHHHHHSTTSEEEE-SSSS-HHHHHHSTT-SSPBEEEEE-S-HHHHHHHHHHHHHTT-EEEEEESGGGHHHHSTT-TTTT---BTTTHHHHHHHHHHT--

Organism: NCBI:txid1287878

Mean predicted aligned error: 11.81 Å

Sequence (228 aa):
MNGKLRVMSVTQAASFGEMVIFAPNWSGAKDAIDLTRSALEGKVVLDATNPADGAPSAGGFSAGGFSAGAFTGAFGGGGFSGTSTGASTGAFTGASVKSAEAIAAAVNGPPSEAADRMLARAGGKSGLETLIEWAPGAHWAKAFNTISTDVLSRRRGHDPLLAEFVCTDERDARDAACQIIRDLGFAPFYAGGAKAARLTETGGPLQSREVDVQDATDALADALAGLR

pLDDT: mean 72.76, std 25.07, range [22.44, 97.94]